Protein AF-A0A7V5VJT9-F1 (afdb_monomer)

Nearest PDB structures (foldseek):
  7vge-assembly2_D  TM=3.894E-01  e=5.510E+00  Homo sapiens
  5to1-assembly1_A  TM=4.866E-01  e=8.955E+00  Homo sapiens
  5tnz-assembly1_A  TM=4.837E-01  e=8.955E+00  Homo sapiens

pLDDT: mean 75.61, std 17.21, range [36.56, 96.5]

Mean predicted aligned error: 8.94 Å

Structure (mmCIF, N/CA/C/O backbone):
data_AF-A0A7V5VJT9-F1
#
_entry.id   AF-A0A7V5VJT9-F1
#
loop_
_atom_site.group_PDB
_atom_site.id
_atom_site.type_symbol
_atom_site.label_atom_id
_atom_site.label_alt_id
_atom_site.label_comp_id
_atom_site.label_asym_id
_atom_site.label_entity_id
_atom_site.label_seq_id
_atom_site.pdbx_PDB_ins_code
_atom_site.Cartn_x
_atom_site.Cartn_y
_atom_site.Cartn_z
_atom_site.occupancy
_atom_site.B_iso_or_equiv
_atom_site.auth_seq_id
_atom_site.auth_comp_id
_atom_site.auth_asym_id
_atom_site.auth_atom_id
_atom_site.pdbx_PDB_model_num
ATOM 1 N N . MET A 1 1 ? -11.060 -2.022 -7.714 1.00 86.06 1 MET A N 1
ATOM 2 C CA . MET A 1 1 ? -9.971 -2.719 -7.000 1.00 86.06 1 MET A CA 1
ATOM 3 C C . MET A 1 1 ? -9.782 -4.163 -7.460 1.00 86.06 1 MET A C 1
ATOM 5 O O . MET A 1 1 ? -8.681 -4.460 -7.890 1.00 86.06 1 MET A O 1
ATOM 9 N N . ARG A 1 2 ? -10.820 -5.014 -7.535 1.00 89.88 2 ARG A N 1
ATOM 10 C CA . ARG A 1 2 ? -10.682 -6.419 -7.994 1.00 89.88 2 ARG A CA 1
ATOM 11 C C . ARG A 1 2 ? -9.887 -6.611 -9.296 1.00 89.88 2 ARG A C 1
ATOM 13 O O . ARG A 1 2 ? -8.990 -7.435 -9.337 1.00 89.88 2 ARG A O 1
ATOM 20 N N . GLN A 1 3 ? -10.169 -5.824 -10.341 1.00 92.31 3 GLN A N 1
ATOM 21 C CA . GLN A 1 3 ? -9.436 -5.931 -11.614 1.00 92.31 3 GLN A CA 1
ATOM 22 C C . GLN A 1 3 ? -7.935 -5.629 -11.472 1.00 92.31 3 GLN A C 1
ATOM 24 O O . GLN A 1 3 ? -7.132 -6.216 -12.185 1.00 92.31 3 GLN A O 1
ATOM 29 N N . LEU A 1 4 ? -7.560 -4.737 -10.552 1.00 91.94 4 LEU A N 1
ATOM 30 C CA . LEU A 1 4 ? -6.159 -4.434 -10.265 1.00 91.94 4 LEU A CA 1
ATOM 31 C C . LEU A 1 4 ? -5.498 -5.577 -9.493 1.00 91.94 4 LEU A C 1
ATOM 33 O O . LEU A 1 4 ? -4.368 -5.919 -9.798 1.00 91.94 4 LEU A O 1
ATOM 37 N N . GLY A 1 5 ? -6.218 -6.200 -8.554 1.00 93.56 5 GLY A N 1
ATOM 38 C CA . GLY A 1 5 ? -5.758 -7.417 -7.879 1.00 93.56 5 GLY A CA 1
ATOM 39 C C . GLY A 1 5 ? -5.490 -8.551 -8.862 1.00 93.56 5 GLY A C 1
ATOM 40 O O . GLY A 1 5 ? -4.402 -9.107 -8.865 1.00 93.56 5 GLY A O 1
ATOM 41 N N . THR A 1 6 ? -6.429 -8.819 -9.774 1.00 95.12 6 THR A N 1
ATOM 42 C CA . THR A 1 6 ? -6.235 -9.809 -10.846 1.00 95.12 6 THR A CA 1
ATOM 43 C C . THR A 1 6 ? -5.052 -9.463 -11.753 1.00 95.12 6 THR A C 1
ATOM 45 O O . THR A 1 6 ? -4.282 -10.349 -12.107 1.00 95.12 6 THR A O 1
ATOM 48 N N . ALA A 1 7 ? -4.878 -8.188 -12.110 1.00 95.31 7 ALA A N 1
ATOM 49 C CA . ALA A 1 7 ? -3.745 -7.746 -12.920 1.00 95.31 7 ALA A CA 1
ATOM 50 C C . ALA A 1 7 ? -2.399 -7.916 -12.199 1.00 95.31 7 ALA A C 1
ATOM 52 O O . ALA A 1 7 ? -1.419 -8.274 -12.844 1.00 95.31 7 ALA A O 1
ATOM 53 N N . ILE A 1 8 ? -2.356 -7.709 -10.879 1.00 94.38 8 ILE A N 1
ATOM 54 C CA . ILE A 1 8 ? -1.176 -8.014 -10.062 1.00 94.38 8 ILE A CA 1
ATOM 55 C C . ILE A 1 8 ? -0.903 -9.514 -10.069 1.00 94.38 8 ILE A C 1
ATOM 57 O O . ILE A 1 8 ? 0.227 -9.891 -10.322 1.00 94.38 8 ILE A O 1
ATOM 61 N N . SER A 1 9 ? -1.910 -10.370 -9.873 1.00 94.19 9 SER A N 1
ATOM 62 C CA . SER A 1 9 ? -1.706 -11.824 -9.932 1.00 94.19 9 SER A CA 1
ATOM 63 C C . SER A 1 9 ? -1.171 -12.280 -11.294 1.00 94.19 9 SER A C 1
ATOM 65 O O . SER A 1 9 ? -0.293 -13.131 -11.351 1.00 94.19 9 SER A O 1
ATOM 67 N N . MET A 1 10 ? -1.663 -11.696 -12.392 1.00 95.62 10 MET A N 1
ATOM 68 C CA . MET A 1 10 ? -1.146 -11.977 -13.735 1.00 95.62 10 MET A CA 1
ATOM 69 C C . MET A 1 10 ? 0.303 -11.510 -13.905 1.00 95.62 10 MET A C 1
ATOM 71 O O . MET A 1 10 ? 1.123 -12.290 -14.369 1.00 95.62 10 MET A O 1
ATOM 75 N N . TYR A 1 11 ? 0.627 -10.283 -13.477 1.00 95.25 11 TYR A N 1
ATOM 76 C CA . TYR A 1 11 ? 2.009 -9.796 -13.453 1.00 95.25 11 TYR A CA 1
ATOM 77 C C . TYR A 1 11 ? 2.903 -10.741 -12.645 1.00 95.25 11 TYR A C 1
ATOM 79 O O . TYR A 1 11 ? 3.928 -11.193 -13.124 1.00 95.25 11 TYR A O 1
ATOM 87 N N . THR A 1 12 ? 2.496 -11.089 -11.429 1.00 93.31 12 THR A N 1
ATOM 88 C CA . THR A 1 12 ? 3.273 -11.945 -10.534 1.00 93.31 12 THR A CA 1
ATOM 89 C C . THR A 1 12 ? 3.550 -13.314 -11.158 1.00 93.31 12 THR A C 1
ATOM 91 O O . THR A 1 12 ? 4.663 -13.809 -11.036 1.00 93.31 12 THR A O 1
ATOM 94 N N . ASN A 1 13 ? 2.597 -13.891 -11.893 1.00 93.56 13 ASN A N 1
ATOM 95 C CA . ASN A 1 13 ? 2.815 -15.149 -12.612 1.00 93.56 13 ASN A CA 1
ATOM 96 C C . ASN A 1 13 ? 3.817 -15.025 -13.775 1.00 93.56 13 ASN A C 1
ATOM 98 O O . ASN A 1 13 ? 4.556 -15.970 -14.030 1.00 93.56 13 ASN A O 1
ATOM 102 N N . ASP A 1 14 ? 3.850 -13.885 -14.470 1.00 95.88 14 ASP A N 1
ATOM 103 C CA . ASP A 1 14 ? 4.770 -13.644 -15.593 1.00 95.88 14 ASP A CA 1
ATOM 104 C C . ASP A 1 14 ? 6.196 -13.275 -15.133 1.00 95.88 14 ASP A C 1
ATOM 106 O O . ASP A 1 14 ? 7.139 -13.369 -15.917 1.00 95.88 14 ASP A O 1
ATOM 110 N N . TYR A 1 15 ? 6.357 -12.844 -13.878 1.00 91.88 15 TYR A N 1
ATOM 111 C CA . TYR A 1 15 ? 7.603 -12.312 -13.315 1.00 91.88 15 TYR A CA 1
ATOM 112 C C . TYR A 1 15 ? 8.123 -13.156 -12.138 1.00 91.88 15 TYR A C 1
ATOM 114 O O . TYR A 1 15 ? 8.495 -12.610 -11.100 1.00 91.88 15 TYR A O 1
ATOM 122 N N . ASP A 1 16 ? 8.142 -14.486 -12.290 1.00 90.81 16 ASP A N 1
ATOM 123 C CA . ASP A 1 16 ? 8.718 -15.441 -11.322 1.00 90.81 16 ASP A CA 1
ATOM 124 C C . ASP A 1 16 ? 8.216 -15.246 -9.879 1.00 90.81 16 ASP A C 1
ATOM 126 O O . ASP A 1 16 ? 8.971 -15.274 -8.908 1.00 90.81 16 ASP A O 1
ATOM 130 N N . GLU A 1 17 ? 6.913 -15.011 -9.738 1.00 91.50 17 GLU A N 1
ATOM 131 C CA . GLU A 1 17 ? 6.228 -14.751 -8.472 1.00 91.50 17 GLU A CA 1
ATOM 132 C C . GLU A 1 17 ? 6.613 -13.448 -7.762 1.00 91.50 17 GLU A C 1
ATOM 134 O O . GLU A 1 17 ? 6.183 -13.222 -6.627 1.00 91.50 17 GLU A O 1
ATOM 139 N N . TYR A 1 18 ? 7.353 -12.543 -8.398 1.00 89.25 18 TYR A N 1
ATOM 140 C CA . TYR A 1 18 ? 7.656 -11.244 -7.811 1.00 89.25 18 TYR A CA 1
ATOM 141 C C . TYR A 1 18 ? 6.513 -10.243 -7.992 1.00 89.25 18 TYR A C 1
ATOM 143 O O . TYR A 1 18 ? 5.843 -10.164 -9.024 1.00 89.25 18 TYR A O 1
ATOM 151 N N . PHE A 1 19 ? 6.269 -9.444 -6.956 1.00 90.94 19 PHE A N 1
ATOM 152 C CA . PHE A 1 19 ? 5.331 -8.328 -7.036 1.00 90.94 19 PHE A CA 1
ATOM 153 C C . PHE A 1 19 ? 5.951 -7.129 -7.776 1.00 90.94 19 PHE A C 1
ATOM 155 O O . PHE A 1 19 ? 7.174 -6.970 -7.764 1.00 90.94 19 PHE A O 1
ATOM 162 N N . PRO A 1 20 ? 5.128 -6.262 -8.401 1.00 88.88 20 PRO A N 1
ATOM 163 C CA . PRO A 1 20 ? 5.617 -5.061 -9.072 1.00 88.88 20 PRO A CA 1
ATOM 164 C C . PRO A 1 20 ? 6.407 -4.151 -8.130 1.00 88.88 20 PRO A C 1
ATOM 166 O O . PRO A 1 20 ? 6.021 -3.950 -6.978 1.00 88.88 20 PRO A O 1
ATOM 169 N N . GLU A 1 21 ? 7.456 -3.509 -8.642 1.00 82.50 21 GLU A N 1
ATOM 170 C CA . GLU A 1 21 ? 8.140 -2.462 -7.886 1.00 82.50 21 GLU A CA 1
ATOM 171 C C . GLU A 1 21 ? 7.269 -1.219 -7.770 1.00 82.50 21 GLU A C 1
ATOM 173 O O . GLU A 1 21 ? 6.555 -0.866 -8.709 1.00 82.50 21 GLU A O 1
ATOM 178 N N . LEU A 1 22 ? 7.409 -0.468 -6.674 1.00 80.75 22 LEU A N 1
ATOM 179 C CA . LEU A 1 22 ? 6.715 0.813 -6.562 1.00 80.75 22 LEU A CA 1
ATOM 180 C C . LEU A 1 22 ? 7.085 1.745 -7.708 1.00 80.75 22 LEU A C 1
ATOM 182 O O . LEU A 1 22 ? 6.184 2.287 -8.341 1.00 80.75 22 LEU A O 1
ATOM 186 N N . ALA A 1 23 ? 8.384 1.905 -7.946 1.00 79.31 23 ALA A N 1
ATOM 187 C CA . ALA A 1 23 ? 8.934 2.582 -9.104 1.00 79.31 23 ALA A CA 1
ATOM 188 C C . ALA A 1 23 ? 9.821 1.598 -9.860 1.00 79.31 23 ALA A C 1
ATOM 190 O O . ALA A 1 23 ? 10.694 0.975 -9.259 1.00 79.31 23 ALA A O 1
ATOM 191 N N . SER A 1 24 ? 9.580 1.470 -11.160 1.00 79.69 24 SER A N 1
ATOM 192 C CA . SER A 1 24 ? 10.279 0.522 -12.022 1.00 79.69 24 SER A CA 1
ATOM 193 C C . SER A 1 24 ? 11.778 0.822 -12.059 1.00 79.69 24 SER A C 1
ATOM 195 O O . SER A 1 24 ? 12.183 1.961 -12.252 1.00 79.69 24 SER A O 1
ATOM 197 N N . GLY A 1 25 ? 12.615 -0.198 -11.917 1.00 78.62 25 GLY A N 1
ATOM 198 C CA . GLY A 1 25 ? 14.063 -0.061 -11.797 1.00 78.62 25 GLY A CA 1
ATOM 199 C C . GLY A 1 25 ? 14.528 0.557 -10.474 1.00 78.62 25 GLY A C 1
ATOM 200 O O . GLY A 1 25 ? 15.690 0.954 -10.384 1.00 78.62 25 GLY A O 1
ATOM 201 N N . GLY A 1 26 ? 13.660 0.678 -9.464 1.00 77.06 26 GLY A N 1
ATOM 202 C CA . GLY A 1 26 ? 13.972 1.343 -8.197 1.00 77.06 26 GLY A CA 1
ATOM 203 C C . GLY A 1 26 ? 15.083 0.655 -7.422 1.00 77.06 26 GLY A C 1
ATOM 204 O O . GLY A 1 26 ? 15.998 1.330 -6.953 1.00 77.06 26 GLY A O 1
ATOM 205 N N . CYS A 1 27 ? 15.077 -0.680 -7.374 1.00 76.81 27 CYS A N 1
ATOM 206 C CA . CYS A 1 27 ? 16.149 -1.401 -6.699 1.00 76.81 27 CYS A CA 1
ATOM 207 C C . CYS A 1 27 ? 17.540 -1.139 -7.312 1.00 76.81 27 CYS A C 1
ATOM 209 O O . CYS A 1 27 ? 18.546 -1.133 -6.608 1.00 76.81 27 CYS A O 1
ATOM 211 N N . TRP A 1 28 ? 17.572 -0.877 -8.618 1.00 76.94 28 TRP A N 1
ATOM 212 C CA . TRP A 1 28 ? 18.771 -0.748 -9.445 1.00 76.94 28 TRP A CA 1
ATOM 213 C C . TRP A 1 28 ? 19.263 0.692 -9.618 1.00 76.94 28 TRP A C 1
ATOM 215 O O . TRP A 1 28 ? 20.117 0.945 -10.469 1.00 76.94 28 TRP A O 1
ATOM 225 N N . GLY A 1 29 ? 18.662 1.654 -8.915 1.00 74.38 29 GLY A N 1
ATOM 226 C CA . GLY A 1 29 ? 18.959 3.073 -9.117 1.00 74.38 29 GLY A CA 1
ATOM 227 C C . GLY A 1 29 ? 18.481 3.639 -10.446 1.00 74.38 29 GLY A C 1
ATOM 228 O O . GLY A 1 29 ? 18.928 4.693 -10.892 1.00 74.38 29 GLY A O 1
ATOM 229 N N . ARG A 1 30 ? 17.554 2.942 -11.108 1.00 76.69 30 ARG A N 1
ATOM 230 C CA . ARG A 1 30 ? 17.024 3.302 -12.427 1.00 76.69 30 ARG A CA 1
ATOM 231 C C . ARG A 1 30 ? 15.602 3.851 -12.375 1.00 76.69 30 ARG A C 1
ATOM 233 O O . ARG A 1 30 ? 15.061 4.155 -13.432 1.00 76.69 30 ARG A O 1
ATOM 240 N N . ALA A 1 31 ? 15.023 4.054 -11.188 1.00 75.00 31 ALA A N 1
ATOM 241 C CA . ALA A 1 31 ? 13.687 4.647 -11.036 1.00 75.00 31 ALA A CA 1
ATOM 242 C C . ALA A 1 31 ? 13.535 5.989 -11.764 1.00 75.00 31 ALA A C 1
ATOM 244 O O . ALA A 1 31 ? 12.530 6.207 -12.436 1.00 75.00 31 ALA A O 1
ATOM 245 N N . ALA A 1 32 ? 14.544 6.864 -11.683 1.00 70.88 32 ALA A N 1
ATOM 246 C CA . ALA A 1 32 ? 14.526 8.150 -12.383 1.00 70.88 32 ALA A CA 1
ATOM 247 C C . ALA A 1 32 ? 14.560 7.982 -13.913 1.00 70.88 32 ALA A C 1
ATOM 249 O O . ALA A 1 32 ? 13.886 8.712 -14.631 1.00 70.88 32 ALA A O 1
ATOM 250 N N . ILE A 1 33 ? 15.302 6.985 -14.410 1.00 71.50 33 ILE A N 1
ATOM 251 C CA . ILE A 1 33 ? 15.413 6.684 -15.845 1.00 71.50 33 ILE A CA 1
ATOM 252 C C . ILE A 1 33 ? 14.103 6.090 -16.368 1.00 71.50 33 ILE A C 1
ATOM 254 O O . ILE A 1 33 ? 13.607 6.492 -17.415 1.00 71.50 33 ILE A O 1
ATOM 258 N N . ALA A 1 34 ? 13.538 5.125 -15.642 1.00 72.94 34 ALA A N 1
ATOM 259 C CA . ALA A 1 34 ? 12.301 4.461 -16.029 1.00 72.94 34 ALA A CA 1
ATOM 260 C C . ALA A 1 34 ? 11.071 5.366 -15.871 1.00 72.94 34 ALA A C 1
ATOM 262 O O . ALA A 1 34 ? 10.040 5.085 -16.486 1.00 72.94 34 ALA A O 1
ATOM 263 N N . ASN A 1 35 ? 11.168 6.387 -15.008 1.00 71.81 35 ASN A N 1
ATOM 264 C CA . ASN A 1 35 ? 10.140 7.366 -14.662 1.00 71.81 35 ASN A CA 1
ATOM 265 C C . ASN A 1 35 ? 8.719 6.779 -14.610 1.00 71.81 35 ASN A C 1
ATOM 267 O O . ASN A 1 35 ? 7.773 7.303 -15.200 1.00 71.81 35 ASN A O 1
ATOM 271 N N . SER A 1 36 ? 8.564 5.631 -13.953 1.00 75.12 36 SER A N 1
ATOM 272 C CA . SER A 1 36 ? 7.301 4.904 -13.964 1.00 75.12 36 SER A CA 1
ATOM 273 C C . SER A 1 36 ? 7.056 4.127 -12.690 1.00 75.12 36 SER A C 1
ATOM 275 O O . SER A 1 36 ? 7.981 3.693 -12.009 1.00 75.12 36 SER A O 1
ATOM 277 N N . LEU A 1 37 ? 5.774 3.962 -12.378 1.00 79.88 37 LEU A N 1
ATOM 278 C CA . LEU A 1 37 ? 5.298 3.318 -11.160 1.00 79.88 37 LEU A CA 1
ATOM 279 C C . LEU A 1 37 ? 4.746 1.912 -11.426 1.00 79.88 37 LEU A C 1
ATOM 281 O O . LEU A 1 37 ? 4.527 1.520 -12.575 1.00 79.88 37 LEU A O 1
ATOM 285 N N . TRP A 1 38 ? 4.444 1.179 -10.352 1.00 83.75 38 TRP A N 1
ATOM 286 C CA . TRP A 1 38 ? 3.799 -0.146 -10.362 1.00 83.75 38 TRP A CA 1
ATOM 287 C C . TRP A 1 38 ? 2.583 -0.245 -11.292 1.00 83.75 38 TRP A C 1
ATOM 289 O O . TRP A 1 38 ? 2.323 -1.280 -11.901 1.00 83.75 38 TRP A O 1
ATOM 299 N N . THR A 1 39 ? 1.838 0.847 -11.449 1.00 82.00 39 THR A N 1
ATOM 300 C CA . THR A 1 39 ? 0.619 0.892 -12.262 1.00 82.00 39 THR A CA 1
ATOM 301 C C . THR A 1 39 ? 0.916 0.647 -13.742 1.00 82.00 39 THR A C 1
ATOM 303 O O . THR A 1 39 ? 0.098 0.018 -14.415 1.00 82.00 39 THR A O 1
ATOM 306 N N . ARG A 1 40 ? 2.085 1.107 -14.228 1.00 81.94 40 ARG A N 1
ATOM 307 C CA . ARG A 1 40 ? 2.576 0.910 -15.598 1.00 81.94 40 ARG A CA 1
ATOM 308 C C . ARG A 1 40 ? 2.987 -0.540 -15.810 1.00 81.94 40 ARG A C 1
ATOM 310 O O . ARG A 1 40 ? 2.651 -1.103 -16.844 1.00 81.94 40 ARG A O 1
ATOM 317 N N . GLN A 1 41 ? 3.653 -1.137 -14.822 1.00 87.19 41 GLN A N 1
ATOM 318 C CA . GLN A 1 41 ? 4.071 -2.542 -14.854 1.00 87.19 41 GLN A CA 1
ATOM 319 C C . GLN A 1 41 ? 2.865 -3.476 -15.013 1.00 87.19 41 GLN A C 1
ATOM 321 O O . GLN A 1 41 ? 2.891 -4.383 -15.836 1.00 87.19 41 GLN A O 1
ATOM 326 N N . ILE A 1 42 ? 1.758 -3.193 -14.317 1.00 90.62 42 ILE A N 1
ATOM 327 C CA . ILE A 1 42 ? 0.534 -3.995 -14.453 1.00 90.62 42 ILE A CA 1
ATOM 328 C C . ILE A 1 42 ? -0.406 -3.523 -15.572 1.00 90.62 42 ILE A C 1
ATOM 330 O O . ILE A 1 42 ? -1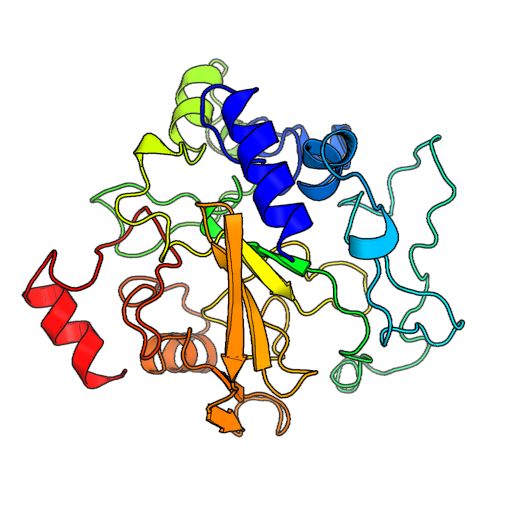.440 -4.147 -15.819 1.00 90.62 42 ILE A O 1
ATOM 334 N N . PHE A 1 43 ? -0.094 -2.401 -16.231 1.00 88.06 43 PHE A N 1
ATOM 335 C CA . PHE A 1 43 ? -0.985 -1.769 -17.201 1.00 88.06 43 PHE A CA 1
ATOM 336 C C . PHE A 1 43 ? -1.420 -2.727 -18.310 1.00 88.06 43 PHE A C 1
ATOM 338 O O . PHE A 1 43 ? -2.623 -2.757 -18.566 1.00 88.06 43 PHE A O 1
ATOM 345 N N . PRO A 1 44 ? -0.550 -3.547 -18.933 1.00 90.44 44 PRO A N 1
ATOM 346 C CA . PRO A 1 44 ? -0.960 -4.490 -19.979 1.00 90.44 44 PRO A CA 1
ATOM 347 C C . PRO A 1 44 ? -2.046 -5.481 -19.534 1.00 90.44 44 PRO A C 1
ATOM 349 O O . PRO A 1 44 ? -2.913 -5.837 -20.329 1.00 90.44 44 PRO A O 1
ATOM 352 N N . TYR A 1 45 ? -2.067 -5.850 -18.253 1.00 94.19 45 TYR A N 1
ATOM 353 C CA . TYR A 1 45 ? -2.982 -6.848 -17.691 1.00 94.19 45 TYR A CA 1
ATOM 354 C C . TYR A 1 45 ? -4.347 -6.276 -17.274 1.00 94.19 45 TYR A C 1
ATOM 356 O O . TYR A 1 45 ? -5.292 -7.015 -16.993 1.00 94.19 45 TYR A O 1
ATOM 364 N N . VAL A 1 46 ? -4.502 -4.948 -17.254 1.00 90.62 46 VAL A N 1
ATOM 365 C CA . VAL A 1 46 ? -5.762 -4.292 -16.876 1.00 90.62 46 VAL A CA 1
ATOM 366 C C . VAL A 1 46 ? -6.639 -4.049 -18.100 1.00 90.62 46 VAL A C 1
ATOM 368 O O . VAL A 1 46 ? -6.339 -3.195 -18.931 1.00 90.62 46 VAL A O 1
ATOM 371 N N . LYS A 1 47 ? -7.782 -4.734 -18.194 1.00 89.75 47 LYS A N 1
ATOM 372 C CA . LYS A 1 47 ? -8.711 -4.571 -19.327 1.00 89.75 47 LYS A CA 1
ATOM 373 C C . LYS A 1 47 ? -9.385 -3.193 -19.369 1.00 89.75 47 LYS A C 1
ATOM 375 O O . LYS A 1 47 ? -9.393 -2.549 -20.412 1.00 89.75 47 LYS A O 1
ATOM 380 N N . ASN A 1 48 ? -9.967 -2.735 -18.259 1.00 88.50 48 ASN A N 1
ATOM 381 C CA . ASN A 1 48 ? -10.666 -1.450 -18.211 1.00 88.50 48 ASN A CA 1
ATOM 382 C C . ASN A 1 48 ? -9.761 -0.383 -17.589 1.00 88.50 48 ASN A C 1
ATOM 384 O O . ASN A 1 48 ? -9.654 -0.301 -16.372 1.00 88.50 48 ASN A O 1
ATOM 388 N N . LYS A 1 49 ? -9.160 0.488 -18.405 1.00 82.06 49 LYS A N 1
ATOM 389 C CA . LYS A 1 49 ? -8.271 1.549 -17.897 1.00 82.06 49 LYS A CA 1
ATOM 390 C C . LYS A 1 49 ? -8.994 2.607 -17.054 1.00 82.06 49 LYS A C 1
ATOM 392 O O . LYS A 1 49 ? -8.350 3.335 -16.308 1.00 82.06 49 LYS A O 1
ATOM 397 N N . GLY A 1 50 ? -10.327 2.655 -17.095 1.00 78.81 50 GLY A N 1
ATOM 398 C CA . GLY A 1 50 ? -11.117 3.512 -16.214 1.00 78.81 50 GLY A CA 1
ATOM 399 C C . GLY A 1 50 ? -10.918 3.211 -14.724 1.00 78.81 50 GLY A C 1
ATOM 400 O O . GLY A 1 50 ? -11.179 4.081 -13.905 1.00 78.81 50 GLY A O 1
ATOM 401 N N . VAL A 1 51 ? -10.408 2.028 -14.350 1.00 82.44 51 VAL A N 1
ATOM 402 C CA . VAL A 1 51 ? -10.131 1.685 -12.939 1.00 82.44 51 VAL A CA 1
ATOM 403 C C . VAL A 1 51 ? -8.960 2.460 -12.328 1.00 82.44 51 VAL A C 1
ATOM 405 O O . VAL A 1 51 ? -8.852 2.508 -11.106 1.00 82.44 51 VAL A O 1
ATOM 408 N N . TYR A 1 52 ? -8.098 3.058 -13.157 1.00 77.75 52 TYR A N 1
ATOM 409 C CA . TYR A 1 52 ? -7.046 3.982 -12.717 1.00 77.75 52 TYR A CA 1
ATOM 410 C C . TYR A 1 52 ? -7.596 5.377 -12.407 1.00 77.75 52 TYR A C 1
ATOM 412 O O . TYR A 1 52 ? -6.871 6.222 -11.885 1.00 77.75 52 TYR A O 1
ATOM 420 N N . LEU A 1 53 ? -8.859 5.628 -12.758 1.00 74.56 53 LEU A N 1
ATOM 421 C CA . LEU A 1 53 ? -9.545 6.878 -12.506 1.00 74.56 53 LEU A CA 1
ATOM 422 C C . LEU A 1 53 ? -10.500 6.707 -11.345 1.00 74.56 53 LEU A C 1
ATOM 424 O O . LEU A 1 53 ? -11.189 5.700 -11.177 1.00 74.56 53 LEU A O 1
ATOM 428 N N . CYS A 1 54 ? -10.574 7.766 -10.568 1.00 75.00 54 CYS A N 1
ATOM 429 C CA . CYS A 1 54 ? -11.414 7.818 -9.410 1.00 75.00 54 CYS A CA 1
ATOM 430 C C . CYS A 1 54 ? -12.689 8.617 -9.756 1.00 75.00 54 CYS A C 1
ATOM 432 O O . CYS A 1 54 ? -12.608 9.830 -9.942 1.00 75.00 54 CYS A O 1
ATOM 434 N N . PRO A 1 55 ? -13.886 7.996 -9.864 1.00 73.31 55 PRO A N 1
ATOM 435 C CA . PRO A 1 55 ? -15.048 8.653 -10.479 1.00 73.31 55 PRO A CA 1
ATOM 436 C C . PRO A 1 55 ? -15.544 9.899 -9.748 1.00 73.31 55 PRO A C 1
ATOM 438 O O . PRO A 1 55 ? -16.077 10.800 -10.388 1.00 73.31 55 PRO A O 1
ATOM 441 N N . SER A 1 56 ? -15.350 9.964 -8.427 1.00 72.88 56 SER A N 1
ATOM 442 C CA . SER A 1 56 ? -15.730 11.123 -7.609 1.00 72.88 56 SER A CA 1
ATOM 443 C C . SER A 1 56 ? -14.560 12.078 -7.322 1.00 72.88 56 SER A C 1
ATOM 445 O O . SER A 1 56 ? -14.716 13.002 -6.527 1.00 72.88 56 SER A O 1
ATOM 447 N N . ALA A 1 57 ? -13.386 11.816 -7.897 1.00 67.69 57 ALA A N 1
ATOM 448 C CA . ALA A 1 57 ? -12.227 12.688 -7.811 1.00 67.69 57 ALA A CA 1
ATOM 449 C C . ALA A 1 57 ? -12.255 13.679 -8.969 1.00 67.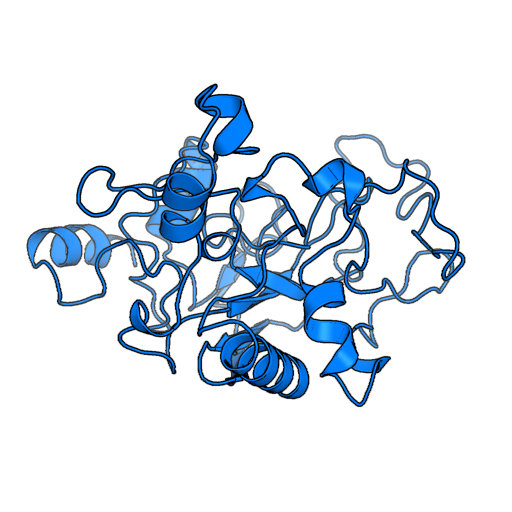69 57 ALA A C 1
ATOM 451 O O . ALA A 1 57 ? -12.354 13.264 -10.128 1.00 67.69 57 ALA A O 1
ATOM 452 N N . ARG A 1 58 ? -12.160 14.972 -8.672 1.00 64.69 58 ARG A N 1
ATOM 453 C CA . ARG A 1 58 ? -12.000 16.022 -9.678 1.00 64.69 58 ARG A CA 1
ATOM 454 C C . ARG A 1 58 ? -10.983 17.038 -9.179 1.00 64.69 58 ARG A C 1
ATOM 456 O O . ARG A 1 58 ? -11.028 17.413 -8.012 1.00 64.69 58 ARG A O 1
ATOM 463 N N . THR A 1 59 ? -10.060 17.441 -10.043 1.00 59.00 59 THR A N 1
ATOM 464 C CA . THR A 1 59 ? -9.148 18.563 -9.795 1.00 59.00 59 THR A CA 1
ATOM 465 C C . THR A 1 59 ? -9.949 19.862 -9.853 1.00 59.00 59 THR A C 1
ATOM 467 O O . THR A 1 59 ? -11.064 19.861 -10.389 1.00 59.00 59 THR A O 1
ATOM 470 N N . PRO A 1 60 ? -9.421 20.990 -9.346 1.00 53.03 60 PRO A N 1
ATOM 471 C CA . PRO A 1 60 ? -10.058 22.292 -9.555 1.00 53.03 60 PRO A CA 1
ATOM 472 C C . PRO A 1 60 ? -10.321 22.612 -11.035 1.00 53.03 60 PRO A C 1
ATOM 474 O O . PRO A 1 60 ? -11.250 23.345 -11.353 1.00 53.03 60 PRO A O 1
ATOM 477 N N . GLN A 1 61 ? -9.530 22.029 -11.938 1.00 55.84 61 GLN A N 1
ATOM 478 C CA . GLN A 1 61 ? -9.647 22.145 -13.390 1.00 55.84 61 GLN A CA 1
ATOM 479 C C . GLN A 1 61 ? -10.669 21.163 -14.001 1.00 55.84 61 GLN A C 1
ATOM 481 O O . GLN A 1 61 ? -10.871 21.156 -15.211 1.00 55.84 61 GLN A O 1
ATOM 486 N N . GLY A 1 62 ? -11.341 20.342 -13.186 1.00 58.00 62 GLY A N 1
ATOM 487 C CA . GLY A 1 62 ? -12.375 19.399 -13.625 1.00 58.00 62 GLY A CA 1
ATOM 488 C C . GLY A 1 62 ? -11.848 18.052 -14.128 1.00 58.00 62 GLY A C 1
ATOM 489 O O . GLY A 1 62 ? -12.621 17.241 -14.641 1.00 58.00 62 GLY A O 1
ATOM 490 N N . GLU A 1 63 ? -10.560 17.768 -13.956 1.00 57.22 63 GLU A N 1
ATOM 491 C CA . GLU A 1 63 ? -9.914 16.557 -14.466 1.00 57.22 63 GLU A CA 1
ATOM 492 C C . GLU A 1 63 ? -9.931 15.446 -13.414 1.00 57.22 63 GLU A C 1
ATOM 494 O O . GLU A 1 63 ? -9.895 15.696 -12.211 1.00 57.22 63 GLU A O 1
ATOM 499 N N . SER A 1 64 ? -10.000 14.186 -13.845 1.00 58.72 64 SER A N 1
ATOM 500 C CA . SER A 1 64 ? -9.851 13.061 -12.916 1.00 58.72 64 SER A CA 1
ATOM 501 C C . SER A 1 64 ? -8.363 12.752 -12.746 1.00 58.72 64 SER A C 1
ATOM 503 O O . SER A 1 64 ? -7.709 12.470 -13.753 1.00 58.72 64 SER A O 1
ATOM 505 N N . PRO A 1 65 ? -7.820 12.758 -11.517 1.00 56.34 65 PRO A N 1
ATOM 506 C CA . PRO A 1 65 ? -6.436 12.369 -11.292 1.00 56.34 65 PRO A CA 1
ATOM 507 C C . PRO A 1 65 ? -6.266 10.917 -11.723 1.00 56.34 65 PRO A C 1
ATOM 509 O O . PRO A 1 65 ? -7.108 10.056 -11.431 1.00 56.34 65 PRO A O 1
ATOM 512 N N . ARG A 1 66 ? -5.186 10.656 -12.454 1.00 59.38 66 ARG A N 1
ATOM 513 C CA . ARG A 1 66 ? -4.835 9.307 -12.879 1.00 59.38 66 ARG A CA 1
ATOM 514 C C . ARG A 1 66 ? -3.952 8.674 -11.823 1.00 59.38 66 ARG A C 1
ATOM 516 O O . ARG A 1 66 ? -3.012 9.294 -11.334 1.00 59.38 66 ARG A O 1
ATOM 523 N N . MET A 1 67 ? -4.244 7.425 -11.494 1.00 67.88 67 MET A N 1
ATOM 524 C CA . MET A 1 67 ? -3.339 6.617 -10.698 1.00 67.88 67 MET A CA 1
ATOM 525 C C . MET A 1 67 ? -1.983 6.511 -11.414 1.00 67.88 67 MET A C 1
ATOM 527 O O . MET A 1 67 ? -1.917 6.121 -12.579 1.00 67.88 67 MET A O 1
ATOM 531 N N . GLY A 1 68 ? -0.937 6.914 -10.689 1.00 59.50 68 GLY A N 1
ATOM 532 C CA . GLY A 1 68 ? 0.349 7.336 -11.230 1.00 59.50 68 GLY A CA 1
ATOM 533 C C . GLY A 1 68 ? 0.985 6.362 -12.182 1.00 59.50 68 GLY A C 1
ATOM 534 O O . GLY A 1 68 ? 1.430 5.304 -11.759 1.00 59.50 68 GLY A O 1
ATOM 535 N N . THR A 1 69 ? 1.089 6.761 -13.441 1.00 61.12 69 THR A N 1
ATOM 536 C CA . THR A 1 69 ? 1.932 6.123 -14.454 1.00 61.12 69 THR A CA 1
ATOM 537 C C . THR A 1 69 ? 3.379 6.610 -14.399 1.00 61.12 69 THR A C 1
ATOM 539 O O . THR A 1 69 ? 4.244 5.934 -14.955 1.00 61.12 69 THR A O 1
ATOM 542 N N . ARG A 1 70 ? 3.647 7.735 -13.717 1.00 61.66 70 ARG A N 1
ATOM 543 C CA . ARG A 1 70 ? 4.969 8.360 -13.565 1.00 61.66 70 ARG A CA 1
ATOM 544 C C . ARG A 1 70 ? 5.251 8.753 -12.122 1.00 61.66 70 ARG A C 1
ATOM 546 O O . ARG A 1 70 ? 4.327 8.991 -11.348 1.00 61.66 70 ARG A O 1
ATOM 553 N N . PHE A 1 71 ? 6.534 8.800 -11.781 1.00 54.91 71 PHE A N 1
ATOM 554 C CA . PHE A 1 71 ? 7.014 9.077 -10.428 1.00 54.91 71 PHE A CA 1
ATOM 555 C C . PHE A 1 71 ? 7.701 10.447 -10.303 1.00 54.91 71 PHE A C 1
ATOM 557 O O . PHE A 1 71 ? 7.645 11.048 -9.235 1.00 54.91 71 PHE A O 1
ATOM 564 N N . ASP A 1 72 ? 8.278 10.961 -11.397 1.00 53.44 72 ASP A N 1
ATOM 565 C CA . ASP A 1 72 ? 8.889 12.287 -11.509 1.00 53.44 72 ASP A CA 1
ATOM 566 C C . ASP A 1 72 ? 8.263 13.066 -12.680 1.00 53.44 72 ASP A C 1
ATOM 568 O O . ASP A 1 72 ? 8.500 12.795 -13.861 1.00 53.44 72 ASP A O 1
ATOM 572 N N . ALA A 1 73 ? 7.445 14.063 -12.344 1.00 48.78 73 ALA A N 1
ATOM 573 C CA . ALA A 1 73 ? 6.754 14.904 -13.318 1.00 48.78 73 ALA A CA 1
ATOM 574 C C . ALA A 1 73 ? 7.675 15.859 -14.099 1.00 48.78 73 ALA A C 1
ATOM 576 O O . ALA A 1 73 ? 7.222 16.492 -15.057 1.00 48.78 73 ALA A O 1
ATOM 577 N N . SER A 1 74 ? 8.931 16.023 -13.675 1.00 46.22 74 SER A N 1
ATOM 578 C CA . SER A 1 74 ? 9.888 16.929 -14.315 1.00 46.22 74 SER A CA 1
ATOM 579 C C . SER A 1 74 ? 10.621 16.294 -15.503 1.00 46.22 74 SER A C 1
ATOM 581 O O . SER A 1 74 ? 11.152 17.019 -16.346 1.00 46.22 74 SER A O 1
ATOM 583 N N . ALA A 1 75 ? 10.593 14.963 -15.625 1.00 48.22 75 ALA A N 1
ATOM 584 C CA . ALA A 1 75 ? 11.194 14.240 -16.740 1.00 48.22 75 ALA A CA 1
ATOM 585 C C . ALA A 1 75 ? 10.200 14.094 -17.925 1.00 48.22 75 ALA A C 1
ATOM 587 O O . ALA A 1 75 ? 9.128 13.504 -17.759 1.00 48.22 75 ALA A O 1
ATOM 588 N N . PRO A 1 76 ? 10.519 14.616 -19.130 1.00 45.25 76 PRO A N 1
ATOM 589 C CA . PRO A 1 76 ? 9.635 14.552 -20.298 1.00 45.25 76 PRO A CA 1
ATOM 590 C C . PRO A 1 76 ? 9.550 13.135 -20.891 1.00 45.25 76 PRO A C 1
ATOM 592 O O . PRO A 1 76 ? 10.557 12.436 -20.967 1.00 45.25 76 PRO A O 1
ATOM 595 N N . VAL A 1 77 ? 8.363 12.718 -21.358 1.00 43.22 77 VAL A N 1
ATOM 596 C CA . VAL A 1 77 ? 8.157 11.407 -22.014 1.00 43.22 77 VAL A CA 1
ATOM 597 C C . VAL A 1 77 ? 7.073 11.468 -23.111 1.00 43.22 77 VAL A C 1
ATOM 599 O O . VAL A 1 77 ? 6.094 12.198 -22.920 1.00 43.22 77 VAL A O 1
ATOM 602 N N . PRO A 1 78 ? 7.211 10.727 -24.237 1.00 38.75 78 PRO A N 1
ATOM 603 C CA . PRO A 1 78 ? 6.388 10.909 -25.444 1.00 38.75 78 PRO A CA 1
ATOM 604 C C . PRO A 1 78 ? 4.968 10.314 -25.416 1.00 38.75 78 PRO A C 1
ATOM 606 O O . PRO A 1 78 ? 4.110 10.806 -26.142 1.00 38.75 78 PRO A O 1
ATOM 609 N N . GLU A 1 79 ? 4.694 9.259 -24.636 1.00 40.03 79 GLU A N 1
ATOM 610 C CA . GLU A 1 79 ? 3.520 8.385 -24.872 1.00 40.03 79 GLU A CA 1
ATOM 611 C C . GLU A 1 79 ? 2.175 8.818 -24.261 1.00 40.03 79 GLU A C 1
ATOM 613 O O . GLU A 1 79 ? 1.291 7.986 -24.117 1.00 40.03 79 GLU A O 1
ATOM 618 N N . ASP A 1 80 ? 2.005 10.081 -23.888 1.00 39.28 80 ASP A N 1
ATOM 619 C CA . ASP A 1 80 ? 0.713 10.761 -23.692 1.00 39.28 80 ASP A CA 1
ATOM 620 C C . ASP A 1 80 ? 1.019 12.077 -22.971 1.00 39.28 80 ASP A C 1
ATOM 622 O O . ASP A 1 80 ? 1.835 12.116 -22.038 1.00 39.28 80 ASP A O 1
ATOM 626 N N . GLN A 1 81 ? 0.367 13.169 -23.378 1.00 39.19 81 GLN A N 1
ATOM 627 C CA . GLN A 1 81 ? 0.396 14.400 -22.594 1.00 39.19 81 GLN A CA 1
ATOM 628 C C . GLN A 1 81 ? -0.292 14.120 -21.259 1.00 39.19 81 GLN A C 1
ATOM 630 O O . GLN A 1 81 ? -1.516 14.058 -21.149 1.00 39.19 81 GLN A O 1
ATOM 635 N N . GLU A 1 82 ? 0.528 13.904 -20.237 1.00 40.66 82 GLU A N 1
ATOM 636 C CA . GLU A 1 82 ? 0.077 13.851 -18.865 1.00 40.66 82 GLU A CA 1
ATOM 637 C C . GLU A 1 82 ? -0.693 15.125 -18.553 1.00 40.66 82 GLU A C 1
ATOM 639 O O . GLU A 1 82 ? -0.141 16.226 -18.517 1.00 40.66 82 GLU A O 1
ATOM 644 N N . VAL A 1 83 ? -1.959 14.947 -18.209 1.00 39.56 83 VAL A N 1
ATOM 645 C CA . VAL A 1 83 ? -2.593 15.830 -17.251 1.00 39.56 83 VAL A CA 1
ATOM 646 C C . VAL A 1 83 ? -2.045 15.431 -15.881 1.00 39.56 83 VAL A C 1
ATOM 648 O O . VAL A 1 83 ? -2.718 14.787 -15.078 1.00 39.56 83 VAL A O 1
ATOM 651 N N . ASN A 1 84 ? -0.772 15.738 -15.627 1.00 39.09 84 ASN A N 1
ATOM 652 C CA . ASN A 1 84 ? -0.389 16.014 -14.257 1.00 39.09 84 ASN A CA 1
ATOM 653 C C . ASN A 1 84 ? -1.132 17.308 -13.935 1.00 39.09 84 ASN A C 1
ATOM 655 O O . ASN A 1 84 ? -0.893 18.289 -14.649 1.00 39.09 84 ASN A O 1
ATOM 659 N N . PRO A 1 85 ? -2.062 17.338 -12.970 1.00 41.84 85 PRO A N 1
ATOM 660 C CA . PRO A 1 85 ? -2.695 18.586 -12.599 1.00 41.84 85 PRO A CA 1
ATOM 661 C C . PRO A 1 85 ? -1.626 19.523 -12.035 1.00 41.84 85 PRO A C 1
ATOM 663 O O . PRO A 1 85 ? -1.364 19.569 -10.834 1.00 41.84 85 PRO A O 1
ATOM 666 N N . ARG A 1 86 ? -0.975 20.283 -12.921 1.00 39.16 86 ARG A N 1
ATOM 667 C CA . ARG A 1 86 ? -0.177 21.438 -12.543 1.00 39.16 86 ARG A CA 1
ATOM 668 C C . ARG A 1 86 ? -1.122 22.317 -11.747 1.00 39.16 86 ARG A C 1
ATOM 670 O O . ARG A 1 86 ? -2.133 22.777 -12.269 1.00 39.16 86 ARG A O 1
ATOM 677 N N . ASN A 1 87 ? -0.784 22.524 -10.482 1.00 44.38 87 ASN A N 1
ATOM 678 C CA . ASN A 1 87 ? -1.590 23.278 -9.536 1.00 44.38 87 ASN A CA 1
ATOM 679 C C . ASN A 1 87 ? -2.938 22.611 -9.229 1.00 44.38 87 ASN A C 1
ATOM 681 O O . ASN A 1 87 ? -4.005 23.166 -9.485 1.00 44.38 87 ASN A O 1
ATOM 685 N N . VAL A 1 88 ? -2.889 21.458 -8.563 1.00 48.50 88 VAL A N 1
ATOM 686 C CA . VAL A 1 88 ? -4.033 20.948 -7.790 1.00 48.50 88 VAL A CA 1
ATOM 687 C C . VAL A 1 88 ? -4.516 21.966 -6.741 1.00 48.50 88 VAL A C 1
ATOM 689 O O . VAL A 1 88 ? -5.678 21.925 -6.346 1.00 48.50 88 VAL A O 1
ATOM 692 N N . CYS A 1 89 ? -3.657 22.890 -6.290 1.00 47.03 89 CYS A N 1
ATOM 693 C CA . CYS A 1 89 ? -3.990 23.942 -5.321 1.00 47.03 89 CYS A CA 1
ATOM 694 C C . CYS A 1 89 ? -3.193 25.242 -5.570 1.00 47.03 89 CYS A C 1
ATOM 696 O O . CYS A 1 89 ? -2.222 25.503 -4.858 1.00 47.03 89 CYS A O 1
ATOM 698 N N . PRO A 1 90 ? -3.549 26.082 -6.557 1.00 44.16 90 PRO A N 1
ATOM 699 C CA . PRO A 1 90 ? -2.896 27.378 -6.711 1.00 44.16 90 PRO A CA 1
ATOM 700 C C . PRO A 1 90 ? -3.301 28.323 -5.562 1.00 44.16 90 PRO A C 1
ATOM 702 O O . PRO A 1 90 ? -4.488 28.537 -5.330 1.00 44.16 90 PRO A O 1
ATOM 705 N N . GLY A 1 91 ? -2.318 28.908 -4.862 1.00 46.75 91 GLY A N 1
ATOM 706 C CA . GLY A 1 91 ? -2.525 30.054 -3.958 1.00 46.75 91 GLY A CA 1
ATOM 707 C C . GLY A 1 91 ? -2.797 29.769 -2.471 1.00 46.75 91 GLY A C 1
ATOM 708 O O . GLY A 1 91 ? -3.158 30.703 -1.760 1.00 46.75 91 GLY A O 1
ATOM 709 N N . LEU A 1 92 ? -2.625 28.537 -1.972 1.00 48.41 92 LEU A N 1
ATOM 710 C CA . LEU A 1 92 ? -2.783 28.233 -0.537 1.00 48.41 92 LEU A CA 1
ATOM 711 C C . LEU A 1 92 ? -1.442 28.352 0.228 1.00 48.41 92 LEU A C 1
ATOM 713 O O . LEU A 1 92 ? -0.461 27.740 -0.205 1.00 48.41 92 LEU A O 1
ATOM 717 N N . PRO A 1 93 ? -1.369 29.080 1.365 1.00 44.78 93 PRO A N 1
ATOM 718 C CA . PRO A 1 93 ? -0.164 29.128 2.201 1.00 44.78 93 PRO A CA 1
ATOM 719 C C . PRO A 1 93 ? 0.155 27.753 2.818 1.00 44.78 93 PRO A C 1
ATOM 721 O O . PRO A 1 93 ? -0.746 26.944 3.026 1.00 44.78 93 PRO A O 1
ATOM 724 N N . ASP A 1 94 ? 1.430 27.462 3.111 1.00 48.03 94 ASP A N 1
ATOM 725 C CA . ASP A 1 94 ? 1.927 26.126 3.518 1.00 48.03 94 ASP A CA 1
ATOM 726 C C . ASP A 1 94 ? 1.183 25.519 4.717 1.00 48.03 94 ASP A C 1
ATOM 728 O O . ASP A 1 94 ? 0.916 24.320 4.761 1.00 48.03 94 ASP A O 1
ATOM 732 N N . ASN A 1 95 ? 0.756 26.368 5.650 1.00 43.91 95 ASN A N 1
ATOM 733 C CA . ASN A 1 95 ? -0.044 26.021 6.824 1.00 43.91 95 ASN A CA 1
ATOM 734 C C . ASN A 1 95 ? -1.564 25.939 6.558 1.00 43.91 95 ASN A C 1
ATOM 736 O O . ASN A 1 95 ? -2.337 25.814 7.504 1.00 43.91 95 ASN A O 1
ATOM 740 N N . GLN A 1 96 ? -1.993 26.034 5.301 1.00 41.72 96 GLN A N 1
ATOM 741 C CA . GLN A 1 96 ? -3.359 25.840 4.796 1.00 41.72 96 GLN A CA 1
ATOM 742 C C . GLN A 1 96 ? -3.399 24.876 3.598 1.00 41.72 96 GLN A C 1
ATOM 744 O O . GLN A 1 96 ? -4.478 24.488 3.150 1.00 41.72 96 GLN A O 1
ATOM 749 N N . ARG A 1 97 ? -2.238 24.369 3.153 1.00 47.84 97 ARG A N 1
ATOM 750 C CA . ARG A 1 97 ? -2.125 23.184 2.284 1.00 47.84 97 ARG A CA 1
ATOM 751 C C . ARG A 1 97 ? -2.638 21.899 2.956 1.00 47.84 97 ARG A C 1
ATOM 753 O O . ARG A 1 97 ? -2.670 20.852 2.328 1.00 47.84 97 ARG A O 1
ATOM 760 N N . TRP A 1 98 ? -3.120 21.963 4.199 1.00 38.94 98 TRP A N 1
ATOM 761 C CA . TRP A 1 98 ? -3.932 20.914 4.838 1.00 38.94 98 TRP A CA 1
ATOM 762 C C . TRP A 1 98 ? -5.309 20.727 4.175 1.00 38.94 98 TRP A C 1
ATOM 764 O O . TRP A 1 98 ? -5.987 19.730 4.432 1.00 38.94 98 TRP A O 1
ATOM 774 N N . HIS A 1 99 ? -5.709 21.680 3.324 1.00 36.56 99 HIS A N 1
ATOM 775 C CA . HIS A 1 99 ? -6.948 21.695 2.545 1.00 36.56 99 HIS A CA 1
ATOM 776 C C . HIS A 1 99 ? -6.728 21.358 1.069 1.00 36.56 99 HIS A C 1
ATOM 778 O O . HIS A 1 99 ? -7.399 21.900 0.193 1.00 36.56 99 HIS A O 1
ATOM 784 N N . ILE A 1 100 ? -5.815 20.437 0.772 1.00 37.69 100 ILE A N 1
ATOM 785 C CA . ILE A 1 100 ? -5.879 19.745 -0.516 1.00 37.69 100 ILE A CA 1
ATOM 786 C C . ILE A 1 100 ? -7.226 19.055 -0.577 1.00 37.69 100 ILE A C 1
ATOM 788 O O . ILE A 1 100 ? -7.682 18.458 0.408 1.00 37.69 100 ILE A O 1
ATOM 792 N N . ASP A 1 101 ? -7.846 19.089 -1.745 1.00 42.94 101 ASP A N 1
ATOM 793 C CA . ASP A 1 101 ? -8.937 18.192 -2.008 1.00 42.94 101 ASP A CA 1
ATOM 794 C C . ASP A 1 101 ? -8.435 16.737 -1.932 1.00 42.94 101 ASP A C 1
ATOM 796 O O . ASP A 1 101 ? -7.966 16.154 -2.910 1.00 42.94 101 ASP A O 1
ATOM 800 N N . ARG A 1 102 ? -8.559 16.127 -0.744 1.00 43.38 102 ARG A N 1
ATOM 801 C CA . ARG A 1 102 ? -8.334 14.694 -0.483 1.00 43.38 102 ARG A CA 1
ATOM 802 C C . ARG A 1 102 ? -9.148 13.799 -1.432 1.00 43.38 102 ARG A C 1
ATOM 804 O O . ARG A 1 102 ? -8.964 12.584 -1.433 1.00 43.38 102 ARG A O 1
ATOM 811 N N . ARG A 1 103 ? -10.055 14.373 -2.240 1.00 40.06 103 ARG A N 1
ATOM 812 C CA . ARG A 1 103 ? -10.765 13.709 -3.333 1.00 40.06 103 ARG A CA 1
ATOM 813 C C . ARG A 1 103 ? -9.847 13.308 -4.483 1.00 40.06 103 ARG A C 1
ATOM 815 O O . ARG A 1 103 ? -10.300 12.471 -5.246 1.00 40.06 103 ARG A O 1
ATOM 822 N N . LEU A 1 104 ? -8.590 13.754 -4.602 1.00 50.75 104 LEU A N 1
ATOM 823 C CA . LEU A 1 104 ? -7.729 13.383 -5.742 1.00 50.75 104 LEU A CA 1
ATOM 824 C C . LEU A 1 104 ? -7.071 11.993 -5.692 1.00 50.75 104 LEU A C 1
ATOM 826 O O . LEU A 1 104 ? -5.988 11.775 -6.223 1.00 50.75 104 LEU A O 1
ATOM 830 N N . GLN A 1 105 ? -7.751 11.047 -5.058 1.00 59.12 105 GLN A N 1
ATOM 831 C CA . GLN A 1 105 ? -7.208 9.760 -4.650 1.00 59.12 105 GLN A CA 1
ATOM 832 C C . GLN A 1 105 ? -6.523 8.958 -5.762 1.00 59.12 105 GLN A C 1
ATOM 834 O O . GLN A 1 105 ? -7.219 8.429 -6.638 1.00 59.12 105 GLN A O 1
ATOM 839 N N . PRO A 1 106 ? -5.206 8.730 -5.648 1.00 68.44 106 PRO A N 1
ATOM 840 C CA . PRO A 1 106 ? -4.603 7.544 -6.221 1.00 68.44 106 PRO A CA 1
ATOM 841 C C . PRO A 1 106 ? -4.967 6.323 -5.363 1.00 68.44 106 PRO A C 1
ATOM 843 O O . PRO A 1 106 ? -5.221 6.424 -4.158 1.00 68.44 106 PRO A O 1
ATOM 846 N N . LEU A 1 107 ? -4.977 5.147 -5.981 1.00 80.69 107 LEU A N 1
ATOM 847 C CA . LEU A 1 107 ? -4.745 3.925 -5.221 1.00 80.69 107 LEU A CA 1
ATOM 848 C C . LEU A 1 107 ? -3.235 3.828 -5.050 1.00 80.69 107 LEU A C 1
ATOM 850 O O . LEU A 1 107 ? -2.485 4.083 -5.995 1.00 80.69 107 LEU A O 1
ATOM 854 N N . GLY A 1 108 ? -2.799 3.491 -3.849 1.00 82.62 108 GLY A N 1
ATOM 855 C CA . GLY A 1 108 ? -1.393 3.301 -3.560 1.00 82.62 108 GLY A CA 1
ATOM 856 C C . GLY A 1 108 ? -1.084 1.834 -3.338 1.00 82.62 108 GLY A C 1
ATOM 857 O O . GLY A 1 108 ? -1.916 1.061 -2.852 1.00 82.62 108 GLY A O 1
ATOM 858 N N . MET A 1 109 ? 0.144 1.469 -3.677 1.00 88.00 109 MET A N 1
ATOM 859 C CA . MET A 1 109 ? 0.699 0.184 -3.311 1.00 88.00 109 MET A CA 1
ATOM 860 C C . MET A 1 109 ? 1.116 0.203 -1.847 1.00 88.00 109 MET A C 1
ATOM 862 O O . MET A 1 109 ? 1.590 1.204 -1.311 1.00 88.00 109 MET A O 1
ATOM 866 N N . ASN A 1 110 ? 0.946 -0.914 -1.168 1.00 90.12 110 ASN A N 1
ATOM 867 C CA . ASN A 1 110 ? 1.512 -1.105 0.144 1.00 90.12 110 ASN A CA 1
ATOM 868 C C . ASN A 1 110 ? 3.030 -0.872 0.084 1.00 90.12 110 ASN A C 1
ATOM 870 O O . ASN A 1 110 ? 3.739 -1.489 -0.710 1.00 90.12 110 ASN A O 1
ATOM 874 N N . LYS A 1 111 ? 3.540 0.031 0.925 1.00 83.81 111 LYS A N 1
ATOM 875 C CA . LYS A 1 111 ? 4.948 0.435 0.887 1.00 83.81 111 LYS A CA 1
ATOM 876 C C . LYS A 1 111 ? 5.937 -0.701 1.137 1.00 83.81 111 LYS A C 1
ATOM 878 O O . LYS A 1 111 ? 7.084 -0.567 0.741 1.00 83.81 111 LYS A O 1
ATOM 883 N N . PHE A 1 112 ? 5.518 -1.781 1.798 1.00 84.25 112 PHE A N 1
ATOM 884 C CA . PHE A 1 112 ? 6.383 -2.934 2.073 1.00 84.25 112 PHE A CA 1
ATOM 885 C C . PHE A 1 112 ? 6.602 -3.821 0.839 1.00 84.25 112 PHE A C 1
ATOM 887 O O . PHE A 1 112 ? 7.456 -4.694 0.862 1.00 84.25 112 PHE A O 1
ATOM 894 N N . PHE A 1 113 ? 5.864 -3.568 -0.244 1.00 82.50 113 PHE A N 1
ATOM 895 C CA . PHE A 1 113 ? 6.115 -4.133 -1.571 1.00 82.50 113 PHE A CA 1
ATOM 896 C C . PHE A 1 113 ? 6.993 -3.207 -2.426 1.00 82.50 113 PHE A C 1
ATOM 898 O O . PHE A 1 113 ? 7.330 -3.525 -3.561 1.00 82.50 113 PHE A O 1
ATOM 905 N N . ALA A 1 114 ? 7.354 -2.030 -1.906 1.00 68.75 114 ALA A N 1
ATOM 906 C CA . ALA A 1 114 ? 8.218 -1.095 -2.598 1.00 68.75 114 ALA A CA 1
ATOM 907 C C . ALA A 1 114 ? 9.696 -1.404 -2.306 1.00 68.75 114 ALA A C 1
ATOM 909 O O . ALA A 1 114 ? 10.043 -1.571 -1.136 1.00 68.75 114 ALA A O 1
ATOM 910 N N . PRO A 1 115 ? 10.600 -1.320 -3.302 1.00 57.19 115 PRO A N 1
ATOM 911 C CA . PRO A 1 115 ? 12.045 -1.461 -3.070 1.00 57.19 115 PRO A CA 1
ATOM 912 C C . PRO A 1 115 ? 12.607 -0.375 -2.130 1.00 57.19 115 PRO A C 1
ATOM 914 O O . PRO A 1 115 ? 13.708 -0.512 -1.604 1.00 57.19 115 PRO A O 1
ATOM 917 N N . TYR A 1 116 ? 11.817 0.679 -1.883 1.00 57.56 116 TYR A N 1
ATOM 918 C CA . TYR A 1 116 ? 12.117 1.792 -0.991 1.00 57.56 116 TYR A CA 1
ATOM 919 C C . TYR A 1 116 ? 12.160 1.443 0.495 1.00 57.56 116 TYR A C 1
ATOM 921 O O . TYR A 1 116 ? 12.670 2.252 1.263 1.00 57.56 116 TYR A O 1
ATOM 929 N N . TRP A 1 117 ? 11.602 0.309 0.925 1.00 59.44 117 TRP A N 1
ATOM 930 C CA . TRP A 1 117 ? 11.527 -0.091 2.333 1.00 59.44 117 TRP A CA 1
ATOM 931 C C . TRP A 1 117 ? 12.066 -1.504 2.498 1.00 59.44 117 TRP A C 1
ATOM 933 O O . TRP A 1 117 ? 11.399 -2.479 2.179 1.00 59.44 117 TRP A O 1
ATOM 943 N N . GLN A 1 118 ? 13.279 -1.601 3.027 1.00 59.88 118 GLN A N 1
ATOM 944 C CA . GLN A 1 118 ? 13.983 -2.856 3.216 1.00 59.88 118 GLN A CA 1
ATOM 945 C C . GLN A 1 118 ? 13.881 -3.305 4.660 1.00 59.88 118 GLN A C 1
ATOM 947 O O . GLN A 1 118 ? 14.365 -2.639 5.577 1.00 59.88 118 GLN A O 1
ATOM 952 N N . CYS A 1 119 ? 13.266 -4.455 4.861 1.00 58.66 119 CYS A N 1
ATOM 953 C CA . CYS A 1 119 ? 13.255 -5.127 6.145 1.00 58.66 119 CYS A CA 1
ATOM 954 C C . CYS A 1 119 ? 14.298 -6.242 6.081 1.00 58.66 119 CYS A C 1
ATOM 956 O O . CYS A 1 119 ? 14.288 -7.043 5.145 1.00 58.66 119 CYS A O 1
ATOM 958 N N . ARG A 1 120 ? 15.198 -6.307 7.063 1.00 55.31 120 ARG A N 1
ATOM 959 C CA . ARG A 1 120 ? 16.041 -7.489 7.244 1.00 55.31 120 ARG A CA 1
ATOM 960 C C . ARG A 1 120 ? 15.327 -8.437 8.190 1.00 55.31 120 ARG A C 1
ATOM 962 O O . ARG A 1 120 ? 15.110 -8.111 9.355 1.00 55.31 120 ARG A O 1
ATOM 969 N N . GLU A 1 121 ? 14.961 -9.593 7.657 1.00 52.00 121 GLU A N 1
ATOM 970 C CA . GLU A 1 121 ? 14.329 -10.676 8.402 1.00 52.00 121 GLU A CA 1
ATOM 971 C C . GLU A 1 121 ? 15.158 -11.026 9.649 1.00 52.00 121 GLU A C 1
ATOM 973 O O . GLU A 1 121 ? 16.368 -11.232 9.560 1.00 52.00 121 GLU A O 1
ATOM 978 N N . GLY A 1 122 ? 14.522 -11.013 10.824 1.00 50.34 122 GLY A N 1
ATOM 979 C CA . GLY A 1 122 ? 15.152 -11.365 12.103 1.00 50.34 122 GLY A CA 1
ATOM 980 C C . GLY A 1 122 ? 16.163 -10.360 12.675 1.00 50.34 122 GLY A C 1
ATOM 981 O O . GLY A 1 122 ? 16.724 -10.633 13.733 1.00 50.34 122 GLY A O 1
ATOM 982 N N . VAL A 1 123 ? 16.409 -9.219 12.019 1.00 53.03 123 VAL A N 1
ATOM 983 C CA . VAL A 1 123 ? 17.404 -8.226 12.478 1.00 53.03 123 VAL A CA 1
ATOM 984 C C . VAL A 1 123 ? 16.747 -6.967 13.026 1.00 53.03 123 VAL A C 1
ATOM 986 O O . VAL A 1 123 ? 17.143 -6.490 14.085 1.00 53.03 123 VAL A O 1
ATOM 989 N N . ASP A 1 124 ? 15.732 -6.441 12.342 1.00 53.84 124 ASP A N 1
ATOM 990 C CA . ASP A 1 124 ? 15.113 -5.181 12.736 1.00 53.84 124 ASP A CA 1
ATOM 991 C C . ASP A 1 124 ? 13.615 -5.384 13.048 1.00 53.84 124 ASP A C 1
ATOM 993 O O . ASP A 1 124 ? 12.862 -5.809 12.169 1.00 53.84 124 ASP A O 1
ATOM 997 N N . PRO A 1 125 ? 13.119 -4.984 14.239 1.00 52.84 125 PRO A N 1
ATOM 998 C CA . PRO A 1 125 ? 11.680 -4.833 14.502 1.00 52.84 125 PRO A CA 1
ATOM 999 C C . PRO A 1 125 ? 11.002 -3.761 13.611 1.00 52.84 125 PRO A C 1
ATOM 1001 O O . PRO A 1 125 ? 9.813 -3.462 13.741 1.00 52.84 125 PRO A O 1
ATOM 1004 N N . GLY A 1 126 ? 11.749 -3.149 12.687 1.00 59.16 126 GLY A N 1
ATOM 1005 C CA . GLY A 1 126 ? 11.274 -2.162 11.733 1.00 59.16 126 GLY A CA 1
ATOM 1006 C C . GLY A 1 126 ? 12.035 -2.234 10.412 1.00 59.16 126 GLY A C 1
ATOM 1007 O O . GLY A 1 126 ? 13.200 -2.585 10.343 1.00 59.16 126 GLY A O 1
ATOM 1008 N N . CYS A 1 127 ? 11.371 -1.875 9.326 1.00 62.91 127 CYS A N 1
ATOM 1009 C CA . CYS A 1 127 ? 12.008 -1.770 8.019 1.00 62.91 127 CYS A CA 1
ATOM 1010 C C . CYS A 1 127 ? 12.732 -0.430 7.894 1.00 62.91 127 CYS A C 1
ATOM 1012 O O . CYS A 1 127 ? 12.189 0.608 8.279 1.00 62.91 127 CYS A O 1
ATOM 1014 N N . GLN A 1 128 ? 13.919 -0.430 7.297 1.00 61.16 128 GLN A N 1
ATOM 1015 C CA . GLN A 1 128 ? 14.635 0.795 6.958 1.00 61.16 128 GLN A CA 1
ATOM 1016 C C . GLN A 1 128 ? 14.270 1.234 5.542 1.00 61.16 128 GLN A C 1
ATOM 1018 O O . GLN A 1 128 ? 14.308 0.436 4.607 1.00 61.16 128 GLN A O 1
ATOM 1023 N N . ALA A 1 129 ? 13.953 2.515 5.355 1.00 60.91 129 ALA A N 1
ATOM 1024 C CA . ALA A 1 129 ? 13.819 3.052 4.009 1.00 60.91 129 ALA A CA 1
ATOM 1025 C C . ALA A 1 129 ? 15.182 3.069 3.307 1.00 60.91 129 ALA A C 1
ATOM 1027 O O . ALA A 1 129 ? 16.120 3.678 3.821 1.00 60.91 129 ALA A O 1
ATOM 1028 N N . ARG A 1 130 ? 15.290 2.459 2.124 1.00 60.00 130 ARG A N 1
ATOM 1029 C CA . ARG A 1 130 ? 16.446 2.602 1.232 1.00 60.00 130 ARG A CA 1
ATOM 1030 C C . ARG A 1 130 ? 15.976 2.990 -0.153 1.00 60.00 130 ARG A C 1
ATOM 1032 O O . ARG A 1 130 ? 15.307 2.211 -0.812 1.00 60.00 130 ARG A O 1
ATOM 1039 N N . TRP A 1 131 ? 16.333 4.196 -0.581 1.00 58.00 131 TRP A N 1
ATOM 1040 C CA . TRP A 1 131 ? 15.882 4.734 -1.862 1.00 58.00 131 TRP A CA 1
ATOM 1041 C C . TRP A 1 131 ? 16.377 3.929 -3.066 1.00 58.00 131 TRP A C 1
ATOM 1043 O O . TRP A 1 131 ? 15.634 3.672 -4.007 1.00 58.00 131 TRP A O 1
ATOM 1053 N N . ASP A 1 132 ? 17.646 3.548 -2.995 1.00 67.81 132 ASP A N 1
ATOM 1054 C CA . ASP A 1 132 ? 18.372 2.844 -4.035 1.00 67.81 132 ASP A CA 1
ATOM 1055 C C . ASP A 1 132 ? 19.338 1.886 -3.340 1.00 67.81 132 ASP A C 1
ATOM 1057 O O . ASP A 1 132 ? 20.447 2.276 -2.960 1.00 67.81 132 ASP A O 1
ATOM 1061 N N . PRO A 1 133 ? 18.893 0.657 -3.067 1.00 65.62 133 PRO A N 1
ATOM 1062 C CA . PRO A 1 133 ? 19.698 -0.356 -2.405 1.00 65.62 133 PRO A CA 1
ATOM 1063 C C . PRO A 1 133 ? 21.062 -0.535 -3.058 1.00 65.62 133 PRO A C 1
ATOM 1065 O O . PRO A 1 133 ? 22.064 -0.606 -2.352 1.00 65.62 133 PRO A O 1
ATOM 1068 N N . CYS A 1 134 ? 21.082 -0.542 -4.390 1.00 69.19 134 CYS A N 1
ATOM 1069 C CA . CYS A 1 134 ? 22.257 -0.730 -5.222 1.00 69.19 134 CYS A CA 1
ATOM 1070 C C . CYS A 1 134 ? 23.255 0.424 -5.140 1.00 69.19 134 CYS A C 1
ATOM 1072 O O . CYS A 1 134 ? 24.435 0.190 -4.870 1.00 69.19 134 CYS A O 1
ATOM 1074 N N . ALA A 1 135 ? 22.816 1.672 -5.309 1.00 64.56 135 ALA A N 1
ATOM 1075 C CA . ALA A 1 135 ? 23.721 2.811 -5.148 1.00 64.56 135 ALA A CA 1
ATOM 1076 C C . ALA A 1 135 ? 24.146 3.007 -3.689 1.00 64.56 135 ALA A C 1
ATOM 1078 O O . ALA A 1 135 ? 25.278 3.408 -3.430 1.00 64.56 135 ALA A O 1
ATOM 1079 N N . SER A 1 136 ? 23.278 2.679 -2.724 1.00 62.47 136 SER A N 1
ATOM 1080 C CA . SER A 1 136 ? 23.565 2.857 -1.291 1.00 62.47 136 SER A CA 1
ATOM 1081 C C . SER A 1 136 ? 24.648 1.913 -0.766 1.00 62.47 136 SER A C 1
ATOM 1083 O O . SER A 1 136 ? 25.259 2.201 0.261 1.00 62.47 136 SER A O 1
ATOM 1085 N N . VAL A 1 137 ? 24.864 0.771 -1.423 1.00 61.28 137 VAL A N 1
ATOM 1086 C CA . VAL A 1 137 ? 25.871 -0.229 -1.026 1.00 61.28 137 VAL A CA 1
ATOM 1087 C C . VAL A 1 137 ? 27.139 -0.180 -1.879 1.00 61.28 137 VAL A C 1
ATOM 1089 O O . VAL A 1 137 ? 28.131 -0.796 -1.502 1.00 61.28 137 VAL A O 1
ATOM 1092 N N . GLY A 1 138 ? 27.147 0.568 -2.990 1.00 57.22 138 GLY A N 1
ATOM 1093 C CA . GLY A 1 138 ? 28.330 0.738 -3.844 1.00 57.22 138 GLY A CA 1
ATOM 1094 C C . GLY A 1 138 ? 28.832 -0.562 -4.487 1.00 57.22 138 GLY A C 1
ATOM 1095 O O . GLY A 1 138 ? 30.015 -0.668 -4.808 1.00 57.22 138 GLY A O 1
ATOM 1096 N N . VAL A 1 139 ? 27.964 -1.571 -4.638 1.00 57.31 139 VAL A N 1
ATOM 1097 C CA . VAL A 1 139 ? 28.350 -2.914 -5.099 1.00 57.31 139 VAL A CA 1
ATOM 1098 C C . VAL A 1 139 ? 28.129 -3.050 -6.616 1.00 57.31 139 VAL A C 1
ATOM 1100 O O . VAL A 1 139 ? 27.031 -2.765 -7.088 1.00 57.31 139 VAL A O 1
ATOM 1103 N N . PRO A 1 140 ? 29.117 -3.544 -7.392 1.00 54.22 140 PRO A N 1
ATOM 1104 C CA . PRO A 1 140 ? 28.972 -3.796 -8.835 1.00 54.22 140 PRO A CA 1
ATOM 1105 C C . PRO A 1 140 ? 28.028 -4.958 -9.205 1.00 54.22 140 PRO A C 1
ATOM 1107 O O . PRO A 1 140 ? 27.599 -5.057 -10.350 1.00 54.22 140 PRO A O 1
ATOM 1110 N N . ALA A 1 141 ? 27.721 -5.850 -8.257 1.00 57.88 141 ALA A N 1
ATOM 1111 C CA . ALA A 1 141 ? 26.883 -7.040 -8.427 1.00 57.88 141 ALA A CA 1
ATOM 1112 C C . ALA A 1 141 ? 25.517 -6.866 -7.737 1.00 57.88 141 ALA A C 1
ATOM 1114 O O . ALA A 1 141 ? 25.293 -7.325 -6.618 1.00 57.88 141 ALA A O 1
ATOM 1115 N N . CYS A 1 142 ? 24.613 -6.164 -8.414 1.00 68.69 142 CYS A N 1
ATOM 1116 C CA . CYS A 1 142 ? 23.291 -5.803 -7.902 1.00 68.69 142 CYS A CA 1
ATOM 1117 C C . CYS A 1 142 ? 22.242 -6.926 -7.937 1.00 68.69 142 CYS A C 1
ATOM 1119 O O . CYS A 1 142 ? 21.238 -6.822 -7.234 1.00 68.69 142 CYS A O 1
ATOM 1121 N N . ASP A 1 143 ? 22.468 -8.003 -8.700 1.00 68.44 143 ASP A N 1
ATOM 1122 C CA . ASP A 1 143 ? 21.485 -9.083 -8.881 1.00 68.44 143 ASP A CA 1
ATOM 1123 C C . ASP A 1 143 ? 21.075 -9.724 -7.549 1.00 68.44 143 ASP A C 1
ATOM 1125 O O . ASP A 1 143 ? 19.890 -9.793 -7.225 1.00 68.44 143 ASP A O 1
ATOM 1129 N N . SER A 1 144 ? 22.049 -10.143 -6.734 1.00 68.44 144 SER A N 1
ATOM 1130 C CA . SER A 1 144 ? 21.782 -10.817 -5.456 1.00 68.44 144 SER A CA 1
ATOM 1131 C C . SER A 1 144 ? 21.169 -9.883 -4.412 1.00 68.44 144 SER A C 1
ATOM 1133 O O . SER A 1 144 ? 20.356 -10.313 -3.594 1.00 68.44 144 SER A O 1
ATOM 1135 N N . ILE A 1 145 ? 21.523 -8.596 -4.458 1.00 71.94 145 ILE A N 1
ATOM 1136 C CA . ILE A 1 145 ? 20.977 -7.578 -3.562 1.00 71.94 145 ILE A CA 1
ATOM 1137 C C . ILE A 1 145 ? 19.513 -7.355 -3.903 1.00 71.94 145 ILE A C 1
ATOM 1139 O O . ILE A 1 145 ? 18.677 -7.448 -3.010 1.00 71.94 145 ILE A O 1
ATOM 1143 N N . CYS A 1 146 ? 19.198 -7.123 -5.178 1.00 73.69 146 CYS A N 1
ATOM 1144 C CA . CYS A 1 146 ? 17.842 -6.826 -5.614 1.00 73.69 146 CYS A CA 1
ATOM 1145 C C . CYS A 1 146 ? 16.898 -8.019 -5.557 1.00 73.69 146 CYS A C 1
ATOM 1147 O O . CYS A 1 146 ? 15.779 -7.862 -5.072 1.00 73.69 146 CYS A O 1
ATOM 1149 N N . ALA A 1 147 ? 17.355 -9.213 -5.940 1.00 70.94 147 ALA A N 1
ATOM 1150 C CA . ALA A 1 147 ? 16.563 -10.436 -5.816 1.00 70.94 147 ALA A CA 1
ATOM 1151 C C . ALA A 1 147 ? 16.070 -10.670 -4.376 1.00 70.94 147 ALA A C 1
ATOM 1153 O O . ALA A 1 147 ? 14.945 -11.121 -4.169 1.00 70.94 147 ALA A O 1
ATOM 1154 N N . ALA A 1 148 ? 16.878 -10.308 -3.373 1.00 71.38 148 ALA A N 1
ATOM 1155 C CA . ALA A 1 148 ? 16.503 -10.421 -1.967 1.00 71.38 148 ALA A CA 1
ATOM 1156 C C . ALA A 1 148 ? 15.496 -9.352 -1.494 1.00 71.38 148 ALA A C 1
ATOM 1158 O O . ALA A 1 148 ? 14.867 -9.552 -0.455 1.00 71.38 148 ALA A O 1
ATOM 1159 N N . GLN A 1 149 ? 15.349 -8.233 -2.217 1.00 72.06 149 GLN A N 1
ATOM 1160 C CA . GLN A 1 149 ? 14.428 -7.143 -1.855 1.00 72.06 149 GLN A CA 1
ATOM 1161 C C . GLN A 1 149 ? 13.043 -7.292 -2.463 1.00 72.06 149 GLN A C 1
ATOM 1163 O O . GLN A 1 149 ? 12.083 -6.730 -1.934 1.00 72.06 149 GLN A O 1
ATOM 1168 N N . TYR A 1 150 ? 12.925 -8.008 -3.578 1.00 78.50 150 TYR A N 1
ATOM 1169 C CA . TYR A 1 150 ? 11.620 -8.253 -4.156 1.00 78.50 150 TYR A CA 1
ATOM 1170 C C . TYR A 1 150 ? 10.795 -9.146 -3.237 1.00 78.50 150 TYR A C 1
ATOM 1172 O O . TYR A 1 150 ? 11.245 -10.190 -2.751 1.00 78.50 150 TYR A O 1
ATOM 1180 N N . ILE A 1 151 ? 9.549 -8.738 -3.023 1.00 82.50 151 ILE A N 1
ATOM 1181 C CA . ILE A 1 151 ? 8.578 -9.594 -2.362 1.00 82.50 151 ILE A CA 1
ATOM 1182 C C . ILE A 1 151 ? 8.132 -10.621 -3.392 1.00 82.50 151 ILE A C 1
ATOM 1184 O O . ILE A 1 151 ? 7.522 -10.260 -4.398 1.00 82.50 151 ILE A O 1
ATOM 1188 N N . SER A 1 152 ? 8.466 -11.886 -3.149 1.00 86.81 152 SER A N 1
ATOM 1189 C CA . SER A 1 152 ? 7.894 -13.004 -3.888 1.00 86.81 152 SER A CA 1
ATOM 1190 C C . SER A 1 152 ? 6.597 -13.466 -3.234 1.00 86.81 152 SER A C 1
ATOM 1192 O O . SER A 1 152 ? 6.409 -13.333 -2.019 1.00 86.81 152 SER A O 1
ATOM 1194 N N . HIS A 1 153 ? 5.704 -14.046 -4.028 1.00 89.38 153 HIS A N 1
ATOM 1195 C CA . HIS A 1 153 ? 4.470 -14.646 -3.536 1.00 89.38 153 HIS A CA 1
ATOM 1196 C C . HIS A 1 153 ? 4.743 -15.735 -2.494 1.00 89.38 153 HIS A C 1
ATOM 1198 O O . HIS A 1 153 ? 4.059 -15.777 -1.473 1.00 89.38 153 HIS A O 1
ATOM 1204 N N . ALA A 1 154 ? 5.811 -16.518 -2.669 1.00 88.44 154 ALA A N 1
ATOM 1205 C CA . A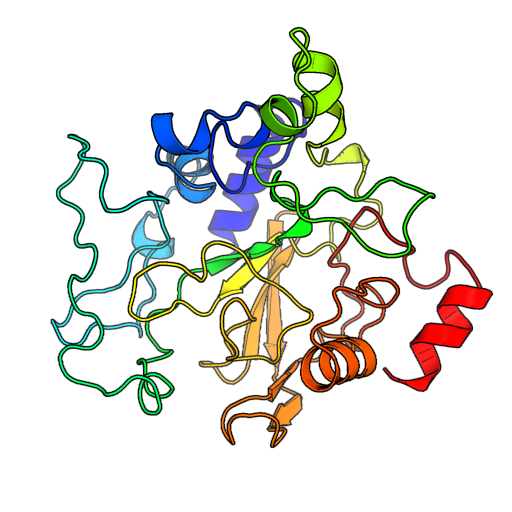LA A 1 154 ? 6.263 -17.523 -1.708 1.00 88.44 154 ALA A CA 1
ATOM 1206 C C . ALA A 1 154 ? 6.538 -16.988 -0.285 1.00 88.44 154 ALA A C 1
ATOM 1208 O O . ALA A 1 154 ? 6.475 -17.756 0.674 1.00 88.44 154 ALA A O 1
ATOM 1209 N N . ARG A 1 155 ? 6.813 -15.684 -0.104 1.00 84.94 155 ARG A N 1
ATOM 1210 C CA . ARG A 1 155 ? 6.976 -15.077 1.235 1.00 84.94 155 ARG A CA 1
ATOM 1211 C C . ARG A 1 155 ? 5.652 -14.861 1.972 1.00 84.94 155 ARG A C 1
ATOM 1213 O O . ARG A 1 155 ? 5.649 -14.599 3.173 1.00 84.94 155 ARG A O 1
ATOM 1220 N N . ILE A 1 156 ? 4.521 -14.908 1.276 1.00 90.88 156 ILE A N 1
ATOM 1221 C CA . ILE A 1 156 ? 3.221 -14.547 1.836 1.00 90.88 156 ILE A CA 1
ATOM 1222 C C . ILE A 1 156 ? 2.528 -15.803 2.369 1.00 90.88 156 ILE A C 1
ATOM 1224 O O . ILE A 1 156 ? 1.968 -16.589 1.611 1.00 90.88 156 ILE A O 1
ATOM 1228 N N . ARG A 1 157 ? 2.493 -15.963 3.698 1.00 91.19 157 ARG A N 1
ATOM 1229 C CA . ARG A 1 157 ? 1.840 -17.119 4.342 1.00 91.19 157 ARG A CA 1
ATOM 1230 C C . ARG A 1 157 ? 0.312 -17.098 4.235 1.00 91.19 157 ARG A C 1
ATOM 1232 O O . ARG A 1 157 ? -0.322 -18.143 4.147 1.00 91.19 157 ARG A O 1
ATOM 1239 N N . GLU A 1 158 ? -0.292 -15.911 4.270 1.00 94.62 158 GLU A N 1
ATOM 1240 C CA . GLU A 1 158 ? -1.750 -15.735 4.272 1.00 94.62 158 GLU A CA 1
ATOM 1241 C C . GLU A 1 158 ? -2.168 -14.715 3.201 1.00 94.62 158 GLU A C 1
ATOM 1243 O O . GLU A 1 158 ? -2.448 -13.549 3.493 1.00 94.62 158 GLU A O 1
ATOM 1248 N N . ALA A 1 159 ? -2.210 -15.153 1.938 1.00 94.44 159 ALA A N 1
ATOM 1249 C CA . ALA A 1 159 ? -2.448 -14.277 0.784 1.00 94.44 159 ALA A CA 1
ATOM 1250 C C . ALA A 1 159 ? -3.782 -13.511 0.845 1.00 94.44 159 ALA A C 1
ATOM 1252 O O . ALA A 1 159 ? -3.832 -12.345 0.463 1.00 94.44 159 ALA A O 1
ATOM 1253 N N . ALA A 1 160 ? -4.826 -14.117 1.419 1.00 95.38 160 ALA A N 1
ATOM 1254 C CA . ALA A 1 160 ? -6.138 -13.492 1.626 1.00 95.38 160 ALA A CA 1
ATOM 1255 C C . ALA A 1 160 ? -6.163 -12.420 2.738 1.00 95.38 160 ALA A C 1
ATOM 1257 O O . ALA A 1 160 ? -7.179 -11.752 2.933 1.00 95.38 160 ALA A O 1
ATOM 1258 N N . LYS A 1 161 ? -5.067 -12.268 3.494 1.00 96.50 161 LYS A N 1
ATOM 1259 C CA . LYS A 1 161 ? -4.901 -11.240 4.534 1.00 96.50 161 LYS A CA 1
ATOM 1260 C C . LYS A 1 161 ? -3.841 -10.207 4.177 1.00 96.50 161 LYS A C 1
ATOM 1262 O O . LYS A 1 161 ? -3.906 -9.099 4.700 1.00 96.50 161 LYS A O 1
ATOM 1267 N N . MET A 1 162 ? -2.890 -10.539 3.306 1.00 96.25 162 MET A N 1
ATOM 1268 C CA . MET A 1 162 ? -1.794 -9.645 2.936 1.00 96.25 162 MET A CA 1
ATOM 1269 C C . MET A 1 162 ? -2.264 -8.519 2.016 1.00 96.25 162 MET A C 1
ATOM 1271 O O . MET A 1 162 ? -2.643 -8.759 0.875 1.00 96.25 162 MET A O 1
ATOM 1275 N N . VAL A 1 163 ? -2.229 -7.287 2.511 1.00 96.00 163 VAL A N 1
ATOM 1276 C CA . VAL A 1 163 ? -2.625 -6.070 1.801 1.00 96.00 163 VAL A CA 1
ATOM 1277 C C . VAL A 1 163 ? -1.594 -5.733 0.731 1.00 96.00 163 VAL A C 1
ATOM 1279 O O . VAL A 1 163 ? -0.416 -5.586 1.031 1.00 96.00 163 VAL A O 1
ATOM 1282 N N . VAL A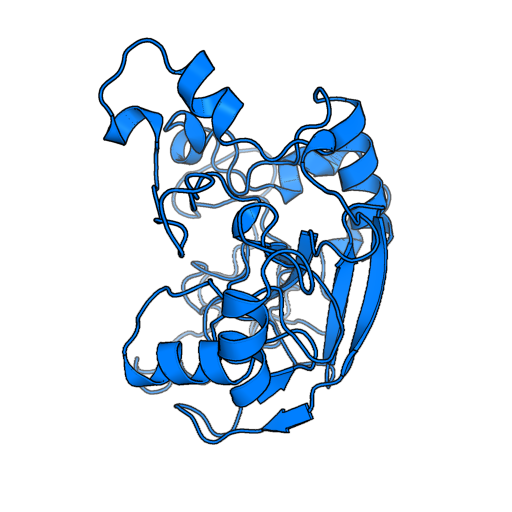 1 164 ? -2.036 -5.528 -0.506 1.00 93.88 164 VAL A N 1
ATOM 1283 C CA . VAL A 1 164 ? -1.167 -5.111 -1.618 1.00 93.88 164 VAL A CA 1
ATOM 1284 C C . VAL A 1 164 ? -1.507 -3.712 -2.098 1.00 93.88 164 VAL A C 1
ATOM 1286 O O . VAL A 1 164 ? -0.606 -2.904 -2.285 1.00 93.88 164 VAL A O 1
ATOM 1289 N N . LEU A 1 165 ? -2.791 -3.390 -2.262 1.00 92.06 165 LEU A N 1
ATOM 1290 C CA . LEU A 1 165 ? -3.230 -2.055 -2.672 1.00 92.06 165 LEU A CA 1
ATOM 1291 C C . LEU A 1 165 ? -4.278 -1.520 -1.705 1.00 92.06 165 LEU A C 1
ATOM 1293 O O . LEU A 1 165 ? -5.111 -2.278 -1.205 1.00 92.06 165 LEU A O 1
ATOM 1297 N N . THR A 1 166 ? -4.305 -0.206 -1.518 1.00 91.19 166 THR A N 1
ATOM 1298 C CA . THR A 1 166 ? -5.437 0.466 -0.877 1.00 91.19 166 THR A CA 1
ATOM 1299 C C . THR A 1 166 ? -5.627 1.884 -1.407 1.00 91.19 166 THR A C 1
ATOM 1301 O O . THR A 1 166 ? -4.796 2.417 -2.141 1.00 91.19 166 THR A O 1
ATOM 1304 N N . ASP A 1 167 ? -6.741 2.497 -1.037 1.00 86.06 167 ASP A N 1
ATOM 1305 C CA . ASP A 1 167 ? -7.016 3.906 -1.281 1.00 86.06 167 ASP A CA 1
ATOM 1306 C C . ASP A 1 167 ? -5.964 4.804 -0.599 1.00 86.06 167 ASP A C 1
ATOM 1308 O O . ASP A 1 167 ? -5.721 4.682 0.602 1.00 86.06 167 ASP A O 1
ATOM 1312 N N . GLY A 1 168 ? -5.363 5.730 -1.351 1.00 81.44 168 GLY A N 1
ATOM 1313 C CA . GLY A 1 168 ? -4.268 6.583 -0.889 1.00 81.44 168 GLY A CA 1
ATOM 1314 C C . GLY A 1 168 ? -4.549 8.075 -0.884 1.00 81.44 168 GLY A C 1
ATOM 1315 O O . GLY A 1 168 ? -5.519 8.556 -1.474 1.00 81.44 168 GLY A O 1
ATOM 1316 N N . VAL A 1 169 ? -3.662 8.808 -0.211 1.00 75.75 169 VAL A N 1
ATOM 1317 C CA . VAL A 1 169 ? -3.673 10.274 -0.122 1.00 75.75 169 VAL A CA 1
ATOM 1318 C C . VAL A 1 169 ? -2.483 10.851 -0.894 1.00 75.75 169 VAL A C 1
ATOM 1320 O O . VAL A 1 169 ? -1.334 10.517 -0.600 1.00 75.75 169 VAL A O 1
ATOM 1323 N N . ILE A 1 170 ? -2.764 11.735 -1.855 1.00 66.50 170 ILE A N 1
ATOM 1324 C CA . ILE A 1 170 ? -1.778 12.530 -2.610 1.00 66.50 170 ILE A CA 1
ATOM 1325 C C . ILE A 1 170 ? -1.568 13.909 -1.969 1.00 66.50 170 ILE A C 1
ATOM 1327 O O . ILE A 1 170 ? -2.420 14.366 -1.204 1.00 66.50 170 ILE A O 1
ATOM 1331 N N . ASP A 1 171 ? -0.444 14.566 -2.271 1.00 56.84 171 ASP A N 1
ATOM 1332 C CA . ASP A 1 171 ? -0.197 15.966 -1.909 1.00 56.84 171 ASP A CA 1
ATOM 1333 C C . ASP A 1 171 ? -0.333 16.938 -3.103 1.00 56.84 171 ASP A C 1
ATOM 1335 O O . ASP A 1 171 ? -0.493 16.530 -4.252 1.00 56.84 171 ASP A O 1
ATOM 1339 N N . CYS A 1 172 ? -0.299 18.248 -2.829 1.00 49.38 172 CYS A N 1
ATOM 1340 C CA . CYS A 1 172 ? -0.471 19.308 -3.831 1.00 49.38 172 CYS A CA 1
ATOM 1341 C C . CYS A 1 172 ? 0.663 19.367 -4.854 1.00 49.38 172 CYS A C 1
ATOM 1343 O O . CYS A 1 172 ? 0.493 19.966 -5.913 1.00 49.38 172 CYS A O 1
ATOM 1345 N N . GLU A 1 173 ? 1.824 18.829 -4.494 1.00 49.78 173 GLU A N 1
ATOM 1346 C CA . GLU A 1 173 ? 3.049 18.881 -5.288 1.00 49.78 173 GLU A CA 1
ATOM 1347 C C . GLU A 1 173 ? 3.227 17.592 -6.110 1.00 49.78 173 GLU A C 1
ATOM 1349 O O . GLU A 1 173 ? 4.246 17.413 -6.768 1.00 49.78 173 GLU A O 1
ATOM 1354 N N . GLY A 1 174 ? 2.221 16.704 -6.111 1.00 49.72 174 GLY A N 1
ATOM 1355 C CA . GLY A 1 174 ? 2.225 15.452 -6.870 1.00 49.72 174 GLY A CA 1
ATOM 1356 C C . GLY A 1 174 ? 3.133 14.366 -6.280 1.00 49.72 174 GLY A C 1
ATOM 1357 O O . GLY A 1 174 ? 3.331 13.326 -6.906 1.00 49.72 174 GLY A O 1
ATOM 1358 N N . GLY A 1 175 ? 3.669 14.580 -5.077 1.00 50.75 175 GLY A N 1
ATOM 1359 C CA . GLY A 1 175 ? 4.710 13.770 -4.450 1.00 50.75 175 GLY A CA 1
ATOM 1360 C C . GLY A 1 175 ? 4.213 12.628 -3.561 1.00 50.75 175 GLY A C 1
ATOM 1361 O O . GLY A 1 175 ? 5.017 12.061 -2.825 1.00 50.75 175 GLY A O 1
ATOM 1362 N N . GLY A 1 176 ? 2.923 12.263 -3.587 1.00 57.31 176 GLY A N 1
ATOM 1363 C CA . GLY A 1 176 ? 2.358 11.275 -2.657 1.00 57.31 176 GLY A CA 1
ATOM 1364 C C . GLY A 1 176 ? 1.213 10.417 -3.191 1.00 57.31 176 GLY A C 1
ATOM 1365 O O . GLY A 1 176 ? 0.565 10.746 -4.176 1.00 57.31 176 GLY A O 1
ATOM 1366 N N . GLY A 1 177 ? 0.961 9.287 -2.522 1.00 59.66 177 GLY A N 1
ATOM 1367 C CA . GLY A 1 177 ? -0.196 8.419 -2.772 1.00 59.66 177 GLY A CA 1
ATOM 1368 C C . GLY A 1 177 ? 0.031 7.243 -3.730 1.00 59.66 177 GLY A C 1
ATOM 1369 O O . GLY A 1 177 ? -0.840 6.387 -3.850 1.00 59.66 177 GLY A O 1
ATOM 1370 N N . TYR A 1 178 ? 1.207 7.130 -4.350 1.00 69.69 178 TYR A N 1
ATOM 1371 C CA . TYR A 1 178 ? 1.599 5.925 -5.099 1.00 69.69 178 TYR A CA 1
ATOM 1372 C C . TYR A 1 178 ? 1.955 4.756 -4.189 1.00 69.69 178 TYR A C 1
ATOM 1374 O O . TYR A 1 178 ? 1.827 3.601 -4.592 1.00 69.69 178 TYR A O 1
ATOM 1382 N N . TRP A 1 179 ? 2.351 5.067 -2.955 1.00 78.38 179 TRP A N 1
ATOM 1383 C CA . TRP A 1 179 ? 2.556 4.121 -1.873 1.00 78.38 179 TRP A CA 1
ATOM 1384 C C . TRP A 1 179 ? 1.811 4.544 -0.617 1.00 78.38 179 TRP A C 1
ATOM 1386 O O . TRP A 1 179 ? 1.519 5.727 -0.426 1.00 78.38 179 TRP A O 1
ATOM 1396 N N . ILE A 1 180 ? 1.547 3.564 0.245 1.00 85.50 180 ILE A N 1
ATOM 1397 C CA . ILE A 1 180 ? 0.746 3.728 1.453 1.00 85.50 180 ILE A CA 1
ATOM 1398 C C . ILE A 1 180 ? 1.538 3.318 2.683 1.00 85.50 180 ILE A C 1
ATOM 1400 O O . ILE A 1 180 ? 2.025 2.191 2.790 1.00 85.50 180 ILE A O 1
ATOM 1404 N N . ASN A 1 181 ? 1.612 4.235 3.643 1.00 87.88 181 ASN A N 1
ATOM 1405 C CA . ASN A 1 181 ? 2.127 3.993 4.975 1.00 87.88 181 ASN A CA 1
ATOM 1406 C C . ASN A 1 181 ? 0.983 3.826 5.970 1.00 87.88 181 ASN A C 1
ATOM 1408 O O . ASN A 1 181 ? 0.369 4.792 6.414 1.00 87.88 181 ASN A O 1
ATOM 1412 N N . VAL A 1 182 ? 0.751 2.585 6.375 1.00 90.50 182 VAL A N 1
ATOM 1413 C CA . VAL A 1 182 ? -0.263 2.223 7.370 1.00 90.50 182 VAL A CA 1
ATOM 1414 C C . VAL A 1 182 ? 0.013 2.799 8.770 1.00 90.50 182 VAL A C 1
ATOM 1416 O O . V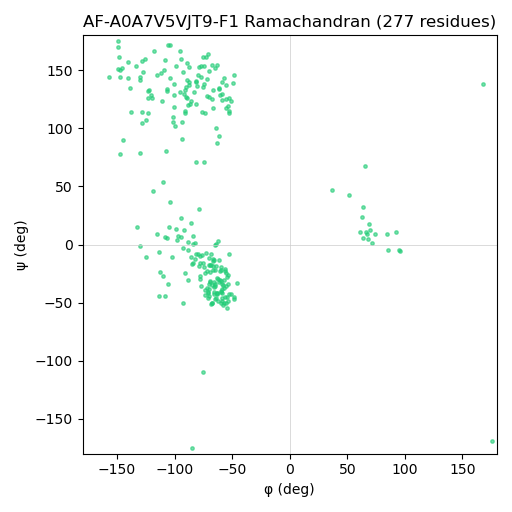AL A 1 182 ? -0.916 2.911 9.562 1.00 90.50 182 VAL A O 1
ATOM 1419 N N . ALA A 1 183 ? 1.241 3.225 9.088 1.00 89.75 183 ALA A N 1
ATOM 1420 C CA . ALA A 1 183 ? 1.539 3.892 10.363 1.00 89.75 183 ALA A CA 1
ATOM 1421 C C . ALA A 1 183 ? 1.156 5.376 10.399 1.00 89.75 183 ALA A C 1
ATOM 1423 O O . ALA A 1 183 ? 1.241 6.006 11.447 1.00 89.75 183 ALA A O 1
ATOM 1424 N N . ILE A 1 184 ? 0.753 5.955 9.270 1.00 88.75 184 ILE A N 1
ATOM 1425 C CA . ILE A 1 184 ? 0.272 7.335 9.214 1.00 88.75 184 ILE A CA 1
ATOM 1426 C C . ILE A 1 184 ? -1.240 7.330 9.465 1.00 88.75 184 ILE A C 1
ATOM 1428 O O . ILE A 1 184 ? -1.916 6.428 8.963 1.00 88.75 184 ILE A O 1
ATOM 1432 N N . PRO A 1 185 ? -1.800 8.312 10.199 1.00 89.56 185 PRO A N 1
ATOM 1433 C CA . PRO A 1 185 ? -3.246 8.437 10.342 1.00 89.56 185 PRO A CA 1
ATOM 1434 C C . PRO A 1 185 ? -3.971 8.354 8.995 1.00 89.56 185 PRO A C 1
ATOM 1436 O O . PRO A 1 185 ? -3.472 8.827 7.968 1.00 89.56 185 PRO A O 1
ATOM 1439 N N . VAL A 1 186 ? -5.174 7.778 8.985 1.00 88.69 186 VAL A N 1
ATOM 1440 C CA . VAL A 1 186 ? -6.049 7.871 7.811 1.00 88.69 186 VAL A CA 1
ATOM 1441 C C . VAL A 1 186 ? -6.245 9.344 7.475 1.00 88.69 186 VAL A C 1
ATOM 1443 O O . VAL A 1 186 ? -6.490 10.171 8.352 1.00 88.69 186 VAL A O 1
ATOM 1446 N N . ASN A 1 187 ? -6.177 9.648 6.183 1.00 82.12 187 ASN A N 1
ATOM 1447 C CA . ASN A 1 187 ? -6.169 10.976 5.590 1.00 82.12 187 ASN A CA 1
ATOM 1448 C C . ASN A 1 187 ? -4.920 11.835 5.868 1.00 82.12 187 ASN A C 1
ATOM 1450 O O . ASN A 1 187 ? -4.894 12.999 5.458 1.00 82.12 187 ASN A O 1
ATOM 1454 N N . GLY A 1 188 ? -3.903 11.283 6.529 1.00 79.88 188 GLY A N 1
ATOM 1455 C CA . GLY A 1 188 ? -2.577 11.884 6.606 1.00 79.88 188 GLY A CA 1
ATOM 1456 C C . GLY A 1 188 ? -1.806 11.724 5.290 1.00 79.88 188 GLY A C 1
ATOM 1457 O O . GLY A 1 188 ? -2.126 10.875 4.453 1.00 79.88 188 GLY A O 1
ATOM 1458 N N . ARG A 1 189 ? -0.768 12.543 5.091 1.00 76.25 189 ARG A N 1
ATOM 1459 C CA . ARG A 1 189 ? 0.099 12.495 3.896 1.00 76.25 189 ARG A CA 1
ATOM 1460 C C . ARG A 1 189 ? 0.757 11.115 3.767 1.00 76.25 189 ARG A C 1
ATOM 1462 O O . ARG A 1 189 ? 1.351 10.660 4.733 1.00 76.25 189 ARG A O 1
ATOM 1469 N N . PHE A 1 190 ? 0.685 10.466 2.599 1.00 78.19 190 PHE A N 1
ATOM 1470 C CA . PHE A 1 190 ? 1.108 9.063 2.375 1.00 78.19 190 PHE A CA 1
ATOM 1471 C C . PHE A 1 190 ? 0.314 7.998 3.156 1.00 78.19 190 PHE A C 1
ATOM 1473 O O . PHE A 1 190 ? 0.675 6.823 3.129 1.00 78.19 190 PHE A O 1
ATOM 1480 N N . GLY A 1 191 ? -0.748 8.381 3.864 1.00 84.00 191 GLY A N 1
ATOM 1481 C CA . GLY A 1 191 ? -1.620 7.463 4.585 1.00 84.00 191 GLY A CA 1
ATOM 1482 C C . GLY A 1 191 ? -2.714 6.862 3.703 1.00 84.00 191 GLY A C 1
ATOM 1483 O O . GLY A 1 191 ? -2.793 7.088 2.492 1.00 84.00 191 GLY A O 1
ATOM 1484 N N . ILE A 1 192 ? -3.593 6.103 4.350 1.00 88.62 192 ILE A N 1
ATOM 1485 C CA . ILE A 1 192 ? -4.799 5.545 3.733 1.00 88.62 192 ILE A CA 1
ATOM 1486 C C . ILE A 1 192 ? -5.826 6.669 3.551 1.00 88.62 192 ILE A C 1
ATOM 1488 O O . ILE A 1 192 ? -6.019 7.468 4.467 1.00 88.62 192 ILE A O 1
ATOM 1492 N N . SER A 1 193 ? -6.531 6.731 2.422 1.00 83.69 193 SER A N 1
ATOM 1493 C CA . SER A 1 193 ? -7.669 7.647 2.277 1.00 83.69 193 SER A CA 1
ATOM 1494 C C . SER A 1 193 ? -8.944 7.050 2.861 1.00 83.69 193 SER A C 1
ATOM 1496 O O . SER A 1 193 ? -9.340 5.940 2.529 1.00 83.69 193 SER A O 1
ATOM 1498 N N . GLY A 1 194 ? -9.633 7.838 3.681 1.00 82.75 194 GLY A N 1
ATOM 1499 C CA . GLY A 1 194 ? -10.935 7.525 4.252 1.00 82.75 194 GLY A CA 1
ATOM 1500 C C . GLY A 1 194 ? -12.106 8.272 3.607 1.00 82.75 194 GLY A C 1
ATOM 1501 O O . GLY A 1 194 ? -13.178 8.331 4.211 1.00 82.75 194 GLY A O 1
ATOM 1502 N N . ARG A 1 195 ? -11.937 8.887 2.421 1.00 77.38 195 ARG A N 1
ATOM 1503 C CA . ARG A 1 195 ? -12.959 9.785 1.826 1.00 77.38 195 ARG A CA 1
ATOM 1504 C C . ARG A 1 195 ? -14.344 9.145 1.691 1.00 77.38 195 ARG A C 1
ATOM 1506 O O . ARG A 1 195 ? -15.346 9.850 1.717 1.00 77.38 195 ARG A O 1
ATOM 1513 N N . HIS A 1 196 ? -14.393 7.824 1.543 1.00 81.75 196 HIS A N 1
ATOM 1514 C CA . HIS A 1 196 ? -15.621 7.054 1.331 1.00 81.75 196 HIS A CA 1
ATOM 1515 C C . HIS A 1 196 ? -16.215 6.493 2.623 1.00 81.75 196 HIS A C 1
ATOM 1517 O O . HIS A 1 196 ? -16.877 5.460 2.600 1.00 81.75 196 HIS A O 1
ATOM 1523 N N . GLY A 1 197 ? -15.900 7.102 3.772 1.00 84.69 197 GLY A N 1
ATOM 1524 C CA . GLY A 1 197 ? -16.238 6.542 5.087 1.00 84.69 197 GLY A CA 1
ATOM 1525 C C . GLY A 1 197 ? -15.475 5.251 5.412 1.00 84.69 197 GLY A C 1
ATOM 1526 O O . GLY A 1 197 ? -15.758 4.587 6.407 1.00 84.69 197 GLY A O 1
ATOM 1527 N N . GLY A 1 198 ? -14.498 4.904 4.578 1.00 88.69 198 GLY A N 1
ATOM 1528 C CA . GLY A 1 198 ? -13.719 3.679 4.612 1.00 88.69 198 GLY A CA 1
ATOM 1529 C C . GLY A 1 198 ? -12.783 3.625 3.413 1.00 88.69 198 GLY A C 1
ATOM 1530 O O . GLY A 1 198 ? -12.631 4.618 2.695 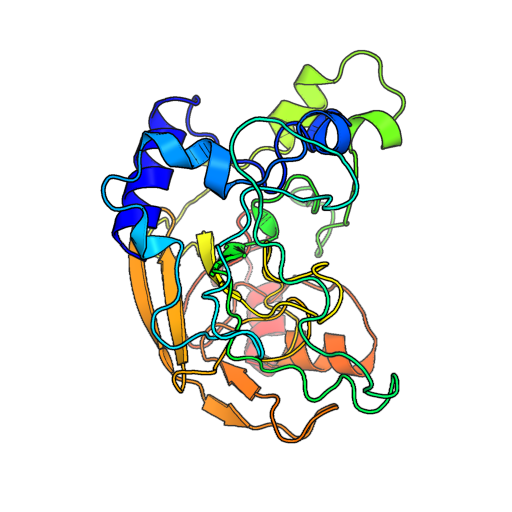1.00 88.69 198 GLY A O 1
ATOM 1531 N N . HIS A 1 199 ? -12.183 2.463 3.194 1.00 89.31 199 HIS A N 1
ATOM 1532 C CA . HIS A 1 199 ? -11.273 2.227 2.081 1.00 89.31 199 HIS A CA 1
ATOM 1533 C C . HIS A 1 199 ? -11.380 0.804 1.547 1.00 89.31 199 HIS A C 1
ATOM 1535 O O . HIS A 1 199 ? -11.717 -0.136 2.268 1.00 89.31 199 HIS A O 1
ATOM 1541 N N . ASN A 1 200 ? -11.071 0.650 0.267 1.00 91.38 200 ASN A N 1
ATOM 1542 C CA . ASN A 1 200 ? -10.963 -0.645 -0.378 1.00 91.38 200 ASN A CA 1
ATOM 1543 C C . ASN A 1 200 ? -9.536 -1.163 -0.252 1.00 91.38 200 ASN A C 1
ATOM 1545 O O . ASN A 1 200 ? -8.601 -0.507 -0.696 1.00 91.38 200 ASN A O 1
ATOM 1549 N N . ILE A 1 201 ? -9.389 -2.369 0.277 1.00 94.50 201 ILE A N 1
ATOM 1550 C CA . ILE A 1 201 ? -8.137 -3.119 0.287 1.00 94.50 201 ILE A CA 1
ATOM 1551 C C . ILE A 1 201 ? -8.181 -4.156 -0.823 1.00 94.50 201 ILE A C 1
ATOM 1553 O O . ILE A 1 201 ? -9.205 -4.814 -0.998 1.00 94.50 201 ILE A O 1
ATOM 1557 N N . THR A 1 202 ? -7.070 -4.320 -1.533 1.00 95.31 202 THR A N 1
ATOM 1558 C CA . THR A 1 202 ? -6.794 -5.482 -2.381 1.00 95.31 202 THR A CA 1
ATOM 1559 C C . THR A 1 202 ? -5.745 -6.348 -1.702 1.00 95.31 202 THR A C 1
ATOM 1561 O O . THR A 1 202 ? -4.721 -5.823 -1.262 1.00 95.31 202 THR A O 1
ATOM 1564 N N . PHE A 1 203 ? -5.997 -7.649 -1.643 1.00 96.44 203 PHE A N 1
ATOM 1565 C CA . PHE A 1 203 ? -5.119 -8.641 -1.042 1.00 96.44 203 PHE A CA 1
ATOM 1566 C C . PHE A 1 203 ? -4.216 -9.318 -2.080 1.00 96.44 203 PHE A C 1
ATOM 1568 O O . PHE A 1 203 ? -4.435 -9.187 -3.286 1.00 96.44 203 PHE A O 1
ATOM 1575 N N . ALA A 1 204 ? -3.198 -10.039 -1.614 1.00 95.19 204 ALA A N 1
ATOM 1576 C CA . ALA A 1 204 ? -2.209 -10.715 -2.455 1.00 95.19 204 ALA A CA 1
ATOM 1577 C C . ALA A 1 204 ? -2.792 -11.843 -3.316 1.00 95.19 204 ALA A C 1
ATOM 1579 O O . ALA A 1 204 ? -2.230 -12.169 -4.356 1.00 95.19 204 ALA A O 1
ATOM 1580 N N . ASP A 1 205 ? -3.939 -12.396 -2.926 1.00 94.06 205 ASP A N 1
ATOM 1581 C CA . ASP A 1 205 ? -4.708 -13.350 -3.734 1.00 94.06 205 ASP A CA 1
ATOM 1582 C C . ASP A 1 205 ? -5.619 -12.678 -4.788 1.00 94.06 205 ASP A C 1
ATOM 1584 O O . ASP A 1 205 ? -6.365 -13.346 -5.503 1.00 94.06 205 ASP A O 1
ATOM 1588 N N . GLY A 1 206 ? -5.592 -11.344 -4.875 1.00 92.88 206 GLY A N 1
ATOM 1589 C CA . GLY A 1 206 ? -6.375 -10.549 -5.815 1.00 92.88 206 GLY A CA 1
ATOM 1590 C C . GLY A 1 206 ? -7.796 -10.209 -5.352 1.00 92.88 206 GLY A C 1
ATOM 1591 O O . GLY A 1 206 ? -8.480 -9.426 -6.027 1.00 92.88 206 GLY A O 1
ATOM 1592 N N . HIS A 1 207 ? -8.260 -10.724 -4.207 1.00 94.44 207 HIS A N 1
ATOM 1593 C CA . HIS A 1 207 ? -9.545 -10.316 -3.644 1.00 94.44 207 HIS A CA 1
ATOM 1594 C C . HIS A 1 207 ? -9.499 -8.865 -3.176 1.00 94.44 207 HIS A C 1
ATOM 1596 O O . HIS A 1 207 ? -8.451 -8.315 -2.842 1.00 94.44 207 HIS A O 1
ATOM 1602 N N . SER A 1 208 ? -10.664 -8.221 -3.135 1.00 94.31 208 SER A N 1
ATOM 1603 C CA . SER A 1 208 ? -10.786 -6.891 -2.550 1.00 94.31 208 SER A CA 1
ATOM 1604 C C . SER A 1 208 ? -11.940 -6.830 -1.567 1.00 94.31 208 SER A C 1
ATOM 1606 O O . SER A 1 208 ? -12.991 -7.424 -1.804 1.00 94.31 208 SER A O 1
ATOM 1608 N N . LYS A 1 209 ? -11.760 -6.069 -0.490 1.00 94.62 209 LYS A N 1
ATOM 1609 C CA . LYS A 1 209 ? -12.766 -5.871 0.553 1.00 94.62 209 LYS A CA 1
ATOM 1610 C C . LYS A 1 209 ? -12.764 -4.422 1.024 1.00 94.62 209 LYS A C 1
ATOM 1612 O O . LYS A 1 209 ? -11.714 -3.793 1.112 1.00 94.62 209 LYS A O 1
ATOM 1617 N N . TRP A 1 210 ? -13.948 -3.906 1.332 1.00 94.31 210 TRP A N 1
ATOM 1618 C CA . TRP A 1 210 ? -14.106 -2.587 1.934 1.00 94.31 210 TRP A CA 1
ATOM 1619 C C . TRP A 1 210 ? -14.009 -2.672 3.460 1.00 94.31 210 TRP A C 1
ATOM 1621 O O . TRP A 1 210 ? -14.596 -3.569 4.072 1.00 94.31 210 TRP A O 1
ATOM 1631 N N . PHE A 1 211 ? -13.292 -1.726 4.064 1.00 94.19 211 PHE A N 1
ATOM 1632 C CA . PHE A 1 211 ? -13.151 -1.587 5.509 1.00 94.19 211 PHE A CA 1
ATOM 1633 C C . PHE A 1 211 ? -13.612 -0.200 5.971 1.00 94.19 211 PHE A C 1
ATOM 1635 O O . PHE A 1 211 ? -13.195 0.802 5.381 1.00 94.19 211 PHE A O 1
ATOM 1642 N N . PRO A 1 212 ? -14.433 -0.117 7.034 1.00 90.25 212 PRO A N 1
ATOM 1643 C CA . PRO A 1 212 ? -14.895 1.156 7.570 1.00 90.25 212 PRO A CA 1
ATOM 1644 C C . PRO A 1 212 ? -13.784 1.910 8.312 1.00 90.25 212 PRO A C 1
ATOM 1646 O O . PRO A 1 212 ? -12.785 1.344 8.774 1.00 90.25 212 PRO A O 1
ATOM 1649 N N . LEU A 1 213 ? -13.991 3.213 8.488 1.00 87.31 213 LEU A N 1
ATOM 1650 C CA . LEU A 1 213 ? -13.271 3.994 9.496 1.00 87.31 213 LEU A CA 1
ATOM 1651 C C . LEU A 1 213 ? -13.903 3.782 10.875 1.00 87.31 213 LEU A C 1
ATOM 1653 O O . LEU A 1 213 ? -15.117 3.625 10.976 1.00 87.31 213 LEU A O 1
ATOM 1657 N N . ARG A 1 214 ? -13.093 3.790 11.940 1.00 74.12 214 ARG A N 1
ATOM 1658 C CA . ARG A 1 214 ? -13.594 3.599 13.313 1.00 74.12 214 ARG A CA 1
ATOM 1659 C C . ARG A 1 214 ? -13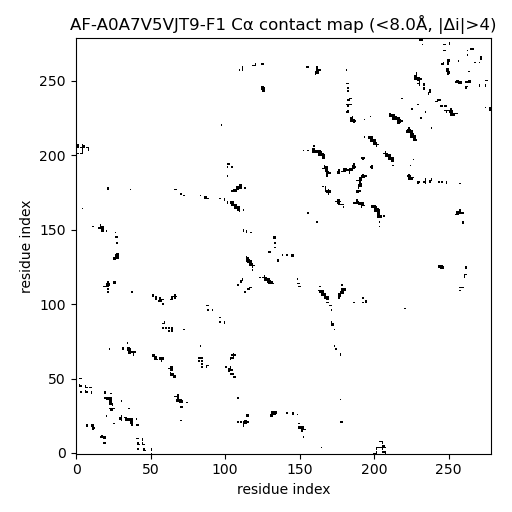.907 4.901 14.027 1.00 74.12 214 ARG A C 1
ATOM 1661 O O . ARG A 1 214 ? -14.980 5.035 14.601 1.00 74.12 214 ARG A O 1
ATOM 1668 N N . ALA A 1 215 ? -12.971 5.841 14.016 1.00 70.06 215 ALA A N 1
ATOM 1669 C CA . ALA A 1 215 ? -13.113 7.093 14.740 1.00 70.06 215 ALA A CA 1
ATOM 1670 C C . ALA A 1 215 ? -12.225 8.165 14.118 1.00 70.06 215 ALA A C 1
ATOM 1672 O O . ALA A 1 215 ? -11.114 7.877 13.661 1.00 70.06 215 ALA A O 1
ATOM 1673 N N . ARG A 1 216 ? -12.731 9.399 14.113 1.00 69.12 216 ARG A N 1
ATOM 1674 C CA . ARG A 1 216 ? -11.889 10.575 13.916 1.00 69.12 216 ARG A CA 1
ATOM 1675 C C . ARG A 1 216 ? -11.138 10.824 15.209 1.00 69.12 216 ARG A C 1
ATOM 1677 O O . ARG A 1 216 ? -11.718 10.736 16.287 1.00 69.12 216 ARG A O 1
ATOM 1684 N N . GLU A 1 217 ? -9.861 11.105 15.072 1.00 68.94 217 GLU A N 1
ATOM 1685 C CA . GLU A 1 217 ? -8.958 11.361 16.182 1.00 68.94 217 GLU A CA 1
ATOM 1686 C C . GLU A 1 217 ? -8.359 12.741 15.933 1.00 68.94 217 GLU A C 1
ATOM 1688 O O . GLU A 1 217 ? -7.925 13.038 14.817 1.00 68.94 217 GLU A O 1
ATOM 1693 N N . ASN A 1 218 ? -8.358 13.598 16.951 1.00 66.94 218 ASN A N 1
ATOM 1694 C CA . ASN A 1 218 ? -7.815 14.949 16.836 1.00 66.94 218 ASN A CA 1
ATOM 1695 C C . ASN A 1 218 ? -6.291 14.901 16.996 1.00 66.94 218 ASN A C 1
ATOM 1697 O O . ASN A 1 218 ? -5.758 15.298 18.027 1.00 66.94 218 ASN A O 1
ATOM 1701 N N . TRP A 1 219 ? -5.616 14.361 15.981 1.00 76.06 219 TRP A N 1
ATOM 1702 C CA . TRP A 1 219 ? -4.160 14.378 15.861 1.00 76.06 219 TRP A CA 1
ATOM 1703 C C . TRP A 1 219 ? -3.697 15.783 15.447 1.00 76.06 219 TRP A C 1
ATOM 1705 O O . TRP A 1 219 ? -3.803 16.738 16.209 1.00 76.06 219 TRP A O 1
ATOM 1715 N N . VAL A 1 220 ? -3.216 15.928 14.213 1.00 69.06 220 VAL A N 1
ATOM 1716 C CA . VAL A 1 220 ? -2.785 17.203 13.636 1.00 69.06 220 VAL A CA 1
ATOM 1717 C C . VAL A 1 220 ? -3.972 17.899 12.969 1.00 69.06 220 VAL A C 1
ATOM 1719 O O . VAL A 1 220 ? -4.052 19.125 12.939 1.00 69.06 220 VAL A O 1
ATOM 1722 N N . SER A 1 221 ? -4.927 17.121 12.454 1.00 70.12 221 SER A N 1
ATOM 1723 C CA . SER A 1 221 ? -6.121 17.614 11.776 1.00 70.12 221 SER A CA 1
ATOM 1724 C C . SER A 1 221 ? -7.393 16.961 12.336 1.00 70.12 221 SER A C 1
ATOM 1726 O O . SER A 1 221 ? -7.412 15.745 12.515 1.00 70.12 221 SER A O 1
ATOM 1728 N N . PRO A 1 222 ? -8.519 17.697 12.478 1.00 69.25 222 PRO A N 1
ATOM 1729 C CA . PRO A 1 222 ? -9.821 17.141 12.920 1.00 69.25 222 PRO A CA 1
ATOM 1730 C C . PRO A 1 222 ? -10.436 16.126 11.936 1.00 69.25 222 PRO A C 1
ATOM 1732 O O . PRO A 1 222 ? -11.544 15.612 12.092 1.00 69.25 222 PRO A O 1
ATOM 1735 N N . ASN A 1 223 ? -9.725 15.913 10.844 1.00 75.12 223 ASN A N 1
ATOM 1736 C CA . ASN A 1 223 ? -10.117 15.226 9.643 1.00 75.12 223 ASN A CA 1
ATOM 1737 C C . ASN A 1 223 ? -9.282 13.934 9.489 1.00 75.12 223 ASN A C 1
ATOM 1739 O O . ASN A 1 223 ? -9.510 13.157 8.558 1.00 75.12 223 ASN A O 1
ATOM 1743 N N . GLU A 1 224 ? -8.289 13.726 10.357 1.00 83.19 224 GLU A N 1
ATOM 1744 C CA . GLU A 1 224 ? -7.547 12.475 10.489 1.00 83.19 224 GLU A CA 1
ATOM 1745 C C . GLU A 1 224 ? -8.354 11.444 11.285 1.00 83.19 224 GLU A C 1
ATOM 1747 O O . GLU A 1 224 ? -9.244 11.767 12.076 1.00 83.19 224 GLU A O 1
ATOM 1752 N N . ALA A 1 225 ? -8.095 10.172 11.007 1.00 87.62 225 ALA A N 1
ATOM 1753 C CA . ALA A 1 225 ? -8.849 9.068 11.580 1.00 87.62 225 ALA A CA 1
ATOM 1754 C C . ALA A 1 225 ? -7.979 7.821 11.753 1.00 87.62 225 ALA A C 1
ATOM 1756 O O . ALA A 1 225 ? -6.829 7.768 11.313 1.00 87.62 225 ALA A O 1
ATOM 1757 N N . LEU A 1 226 ? -8.572 6.796 12.359 1.00 90.62 226 LEU A N 1
ATOM 1758 C CA . LEU A 1 226 ? -8.048 5.435 12.382 1.00 90.62 226 LEU A CA 1
ATOM 1759 C C . LEU A 1 226 ? -8.988 4.488 11.635 1.00 90.62 226 LEU A C 1
ATOM 1761 O O . LEU A 1 226 ? -10.218 4.623 11.687 1.00 90.62 226 LEU A O 1
ATOM 1765 N N . SER A 1 227 ? -8.410 3.490 10.974 1.00 92.00 227 SER A N 1
ATOM 1766 C CA . SER A 1 227 ? -9.161 2.362 10.423 1.00 92.00 227 SER A CA 1
ATOM 1767 C C . SER A 1 227 ? -8.917 1.073 11.205 1.00 92.00 227 SER A C 1
ATOM 1769 O O . SER A 1 227 ? -7.892 0.910 11.858 1.00 92.00 227 SER A O 1
ATOM 1771 N N . THR A 1 228 ? -9.848 0.121 11.089 1.00 92.44 228 THR A N 1
ATOM 1772 C CA . THR A 1 228 ? -9.707 -1.250 11.605 1.00 92.44 228 THR A CA 1
ATOM 1773 C C . THR A 1 228 ? -8.477 -1.975 11.073 1.00 92.44 228 THR A C 1
ATOM 1775 O O . THR A 1 228 ? -8.061 -2.963 11.658 1.00 92.44 228 THR A O 1
ATOM 1778 N N . THR A 1 229 ? -7.927 -1.528 9.949 1.00 94.94 229 THR A N 1
ATOM 1779 C CA . THR A 1 229 ? -6.759 -2.133 9.301 1.00 94.94 229 THR A CA 1
ATOM 1780 C C . THR A 1 229 ? -5.443 -1.558 9.819 1.00 94.94 229 THR A C 1
ATOM 1782 O O . THR A 1 229 ? -4.387 -1.957 9.344 1.00 94.94 229 THR A O 1
ATOM 1785 N N . GLN A 1 230 ? -5.479 -0.640 10.789 1.00 94.25 230 GLN A N 1
ATOM 1786 C CA . GLN A 1 230 ? -4.300 -0.050 11.419 1.00 94.25 230 GLN A CA 1
ATOM 1787 C C . GLN A 1 230 ? -4.180 -0.495 12.877 1.00 94.25 230 GLN A C 1
ATOM 1789 O O . GLN A 1 230 ? -5.184 -0.656 13.571 1.00 94.25 230 GLN A O 1
ATOM 1794 N N . HIS A 1 231 ? -2.944 -0.629 13.354 1.00 93.88 231 HIS A N 1
ATOM 1795 C CA . HIS A 1 231 ? -2.651 -0.753 14.780 1.00 93.88 231 HIS A CA 1
ATOM 1796 C C . HIS A 1 231 ? -2.633 0.638 15.427 1.00 93.88 231 HIS A C 1
ATOM 1798 O O . HIS A 1 231 ? -1.837 1.494 15.027 1.00 93.88 231 HIS A O 1
ATOM 1804 N N . ARG A 1 232 ? -3.492 0.880 16.425 1.00 91.00 232 ARG A N 1
ATOM 1805 C CA . ARG A 1 232 ? -3.651 2.208 17.039 1.00 91.00 232 ARG A CA 1
ATOM 1806 C C . ARG A 1 232 ? -2.366 2.700 17.703 1.00 91.00 232 ARG A C 1
ATOM 1808 O O . ARG A 1 232 ? -1.946 3.816 17.403 1.00 91.00 232 ARG A O 1
ATOM 1815 N N . GLY A 1 233 ? -1.715 1.869 18.519 1.00 90.81 233 GLY A N 1
ATOM 1816 C CA . GLY A 1 233 ? -0.460 2.217 19.198 1.00 90.81 233 GLY A CA 1
ATOM 1817 C C . GLY A 1 233 ? 0.673 2.610 18.243 1.00 90.81 233 GLY A C 1
ATOM 1818 O O . GLY A 1 233 ? 1.439 3.528 18.518 1.00 90.81 233 GLY A O 1
ATOM 1819 N N . MET A 1 234 ? 0.729 1.980 17.066 1.00 90.62 234 MET A N 1
ATOM 1820 C CA . MET A 1 234 ? 1.746 2.278 16.049 1.00 90.62 234 MET A CA 1
ATOM 1821 C C . MET A 1 234 ? 1.512 3.659 15.426 1.00 90.62 234 MET A C 1
ATOM 1823 O O . MET A 1 234 ? 2.450 4.435 15.250 1.00 90.62 234 MET A O 1
ATOM 1827 N N . VAL A 1 235 ? 0.257 3.978 15.096 1.00 91.88 235 VAL A N 1
ATOM 1828 C CA . VAL A 1 235 ? -0.099 5.302 14.568 1.00 91.88 235 VAL A CA 1
ATOM 1829 C C . VAL A 1 235 ? 0.133 6.381 15.632 1.00 91.88 235 VAL A C 1
ATOM 1831 O O . VAL A 1 235 ? 0.681 7.437 15.325 1.00 91.88 235 VAL A O 1
ATOM 1834 N N . GLN A 1 236 ? -0.212 6.091 16.889 1.00 90.44 236 GLN A N 1
ATOM 1835 C CA . GLN A 1 236 ? 0.050 6.938 18.056 1.00 90.44 236 GLN A CA 1
ATOM 1836 C C . GLN A 1 236 ? 1.525 7.308 18.197 1.00 90.44 236 GLN A C 1
ATOM 1838 O O . GLN A 1 236 ? 1.866 8.490 18.243 1.00 90.44 236 GLN A O 1
ATOM 1843 N N . GLU A 1 237 ? 2.396 6.301 18.230 1.00 89.75 237 GLU A N 1
ATOM 1844 C CA . GLU A 1 237 ? 3.839 6.493 18.332 1.00 89.75 237 GLU A CA 1
ATOM 1845 C C . GLU A 1 237 ? 4.358 7.321 17.155 1.00 89.75 237 GLU A C 1
ATOM 1847 O O . GLU A 1 237 ? 5.077 8.299 17.355 1.00 89.75 237 GLU A O 1
ATOM 1852 N N . ARG A 1 238 ? 3.932 6.990 15.928 1.00 88.88 238 ARG A N 1
ATOM 1853 C CA . ARG A 1 238 ? 4.332 7.723 14.725 1.00 88.88 238 ARG A CA 1
ATOM 1854 C C . ARG A 1 238 ? 3.992 9.206 14.818 1.00 88.88 238 ARG A C 1
ATOM 1856 O O . ARG A 1 238 ? 4.825 10.025 14.435 1.00 88.88 238 ARG A O 1
ATOM 1863 N N . VAL A 1 239 ? 2.791 9.555 15.279 1.00 88.62 239 VAL A N 1
ATOM 1864 C CA . VAL A 1 239 ? 2.389 10.962 15.409 1.00 88.62 239 VAL A CA 1
ATOM 1865 C C . VAL A 1 239 ? 3.157 11.653 16.536 1.00 88.62 239 VAL A C 1
ATOM 1867 O O . VAL A 1 239 ? 3.568 12.797 16.367 1.00 88.62 239 VAL A O 1
ATOM 1870 N N . ALA A 1 240 ? 3.398 10.965 17.653 1.00 89.94 240 ALA A N 1
ATOM 1871 C CA . ALA A 1 240 ? 4.088 11.539 18.805 1.00 89.94 240 ALA A CA 1
ATOM 1872 C C . ALA A 1 240 ? 5.597 11.751 18.583 1.00 89.94 240 ALA A C 1
ATOM 1874 O O . ALA A 1 240 ? 6.152 12.733 19.068 1.00 89.94 240 ALA A O 1
ATOM 1875 N N . THR A 1 241 ? 6.274 10.837 17.880 1.00 89.56 241 THR A N 1
ATOM 1876 C CA . THR A 1 241 ? 7.749 10.796 17.830 1.00 89.56 241 THR A CA 1
ATOM 1877 C C . THR A 1 241 ? 8.330 10.830 16.424 1.00 89.56 241 THR A C 1
ATOM 1879 O O . THR A 1 241 ? 9.541 10.968 16.268 1.00 89.56 241 THR A O 1
ATOM 1882 N N . THR A 1 242 ? 7.510 10.682 15.379 1.00 83.94 242 THR A N 1
ATOM 1883 C CA . THR A 1 242 ? 7.948 10.459 13.988 1.00 83.94 242 THR A CA 1
ATOM 1884 C C . THR A 1 242 ? 8.759 9.173 13.768 1.00 83.94 242 THR A C 1
ATOM 1886 O O . THR A 1 242 ? 9.289 8.967 12.671 1.00 83.94 242 THR A O 1
ATOM 1889 N N . ALA A 1 243 ? 8.816 8.264 14.750 1.00 82.56 243 ALA A N 1
ATOM 1890 C CA . ALA A 1 243 ? 9.494 6.975 14.619 1.00 82.56 243 ALA A CA 1
ATOM 1891 C C . ALA A 1 243 ? 8.853 6.084 13.534 1.00 82.56 243 ALA A C 1
ATOM 1893 O O . ALA A 1 243 ? 7.687 6.241 13.167 1.00 82.56 243 ALA A O 1
ATOM 1894 N N . GLN A 1 244 ? 9.637 5.167 12.962 1.00 78.12 244 GLN A N 1
ATOM 1895 C CA . GLN A 1 244 ? 9.221 4.212 11.920 1.00 78.12 244 GLN A CA 1
ATOM 1896 C C . GLN A 1 244 ? 9.178 2.785 12.504 1.00 78.12 244 GLN A C 1
ATOM 1898 O O . GLN A 1 244 ? 9.845 1.884 12.001 1.00 78.12 244 GLN A O 1
ATOM 1903 N N . ASN A 1 245 ? 8.450 2.583 13.603 1.00 81.69 245 ASN A N 1
ATOM 1904 C CA . ASN A 1 245 ? 8.321 1.271 14.238 1.00 81.69 245 ASN A CA 1
ATOM 1905 C C . ASN A 1 245 ? 7.170 0.481 13.596 1.00 81.69 245 ASN A C 1
ATOM 1907 O O . ASN A 1 245 ? 6.029 0.937 13.609 1.00 81.69 245 ASN A O 1
ATOM 1911 N N . PHE A 1 246 ? 7.460 -0.692 13.025 1.00 85.75 246 PHE A N 1
ATOM 1912 C CA . PHE A 1 246 ? 6.462 -1.534 12.345 1.00 85.75 246 PHE A CA 1
ATOM 1913 C C . PHE A 1 246 ? 6.222 -2.873 13.037 1.00 85.75 246 PHE A C 1
ATOM 1915 O O . PHE A 1 246 ? 5.490 -3.694 12.488 1.00 85.75 246 PHE A O 1
ATOM 1922 N N . THR A 1 247 ? 6.770 -3.069 14.240 1.00 86.75 247 THR A N 1
ATOM 1923 C CA . THR A 1 247 ? 6.659 -4.318 15.012 1.00 86.75 247 THR A CA 1
ATOM 1924 C C . THR A 1 247 ? 5.214 -4.819 15.077 1.00 86.75 247 THR A C 1
ATOM 1926 O O . THR A 1 247 ? 4.936 -5.981 14.809 1.00 86.75 247 THR A O 1
ATOM 1929 N N . CYS A 1 248 ? 4.272 -3.913 15.356 1.00 90.69 248 CYS A N 1
ATOM 1930 C CA . CYS A 1 248 ? 2.864 -4.250 15.561 1.00 90.69 248 CYS A CA 1
ATOM 1931 C C . CYS A 1 248 ? 1.975 -4.028 14.329 1.00 90.69 248 CYS A C 1
ATOM 1933 O O . CYS A 1 248 ? 0.754 -4.021 14.444 1.00 90.69 248 CYS A O 1
ATOM 1935 N N . VAL A 1 249 ? 2.534 -3.824 13.135 1.00 90.88 249 VAL A N 1
ATOM 1936 C CA . VAL A 1 249 ? 1.738 -3.404 11.966 1.00 90.88 249 VAL A CA 1
ATOM 1937 C C . VAL A 1 249 ? 0.718 -4.456 11.499 1.00 90.88 249 VAL A C 1
ATOM 1939 O O . VAL A 1 249 ? -0.372 -4.108 11.038 1.00 90.88 249 VAL A O 1
ATOM 1942 N N . ASN A 1 250 ? 1.038 -5.743 11.664 1.00 93.38 250 ASN A N 1
ATOM 1943 C CA . ASN A 1 250 ? 0.150 -6.866 11.336 1.00 93.38 250 ASN A CA 1
ATOM 1944 C C . ASN A 1 250 ? -0.887 -7.147 12.440 1.00 93.38 250 ASN A C 1
ATOM 1946 O O . ASN A 1 250 ? -1.814 -7.931 12.254 1.00 93.38 250 ASN A O 1
ATOM 1950 N N . PHE A 1 251 ? -0.762 -6.486 13.590 1.00 94.12 251 PHE A N 1
ATOM 1951 C CA . PHE A 1 251 ? -1.666 -6.619 14.721 1.00 94.12 251 PHE A CA 1
ATOM 1952 C C . PHE A 1 251 ? -2.728 -5.538 14.608 1.00 94.12 251 PHE A C 1
ATOM 1954 O O . PHE A 1 251 ? -2.547 -4.423 15.069 1.00 94.12 251 PHE A O 1
ATOM 1961 N N . ASN A 1 252 ? -3.841 -5.825 13.946 1.00 94.31 252 ASN A N 1
ATOM 1962 C CA . ASN A 1 252 ? -4.915 -4.848 13.812 1.00 94.31 252 ASN A CA 1
ATOM 1963 C C . ASN A 1 252 ? -6.293 -5.502 13.947 1.00 94.31 252 ASN A C 1
ATOM 1965 O O . ASN A 1 252 ? -6.446 -6.698 13.691 1.00 94.31 252 ASN A O 1
ATOM 1969 N N . PRO A 1 253 ? -7.320 -4.720 14.316 1.00 93.12 253 PRO A N 1
ATOM 1970 C CA . PRO A 1 253 ? -8.665 -5.241 14.543 1.00 93.12 253 PRO A CA 1
ATOM 1971 C C . PRO A 1 253 ? -9.325 -5.933 13.342 1.00 93.12 253 PRO A C 1
ATOM 1973 O O . PRO A 1 253 ? -10.271 -6.695 13.523 1.00 93.12 253 PRO A O 1
ATOM 1976 N N . ALA A 1 254 ? -8.883 -5.635 12.119 1.00 94.38 254 ALA A N 1
ATOM 1977 C CA . ALA A 1 254 ? -9.367 -6.267 10.896 1.00 94.38 254 ALA A CA 1
ATOM 1978 C C . ALA A 1 254 ? -8.699 -7.620 10.605 1.00 94.38 254 ALA A C 1
ATOM 1980 O O . ALA A 1 254 ? -9.182 -8.338 9.728 1.00 94.38 254 ALA A O 1
ATOM 1981 N N . GLY A 1 255 ? -7.610 -7.959 11.303 1.00 94.88 255 GLY A N 1
ATOM 1982 C CA . GLY A 1 255 ? -6.849 -9.186 11.083 1.00 94.88 255 GLY A CA 1
ATOM 1983 C C . GLY A 1 255 ? -6.201 -9.258 9.699 1.00 94.88 255 GLY A C 1
ATOM 1984 O O . GLY A 1 255 ? -6.122 -10.346 9.133 1.00 94.88 255 GLY A O 1
ATOM 1985 N N . VAL A 1 256 ? -5.802 -8.112 9.133 1.00 96.44 256 VAL A N 1
ATOM 1986 C CA . VAL A 1 256 ? -5.075 -8.042 7.853 1.00 96.44 256 VAL A CA 1
ATOM 1987 C C . VAL A 1 256 ? -3.576 -7.888 8.091 1.00 96.44 256 VAL A C 1
ATOM 1989 O O . VAL A 1 256 ? -3.162 -7.316 9.096 1.00 96.44 256 VAL A O 1
ATOM 1992 N N . HIS A 1 257 ? -2.759 -8.327 7.142 1.00 95.44 257 HIS A N 1
ATOM 1993 C CA . HIS A 1 257 ? -1.303 -8.225 7.213 1.00 95.44 257 HIS A CA 1
ATOM 1994 C C . HIS A 1 257 ? -0.819 -7.147 6.255 1.00 95.44 257 HIS A C 1
ATOM 1996 O O . HIS A 1 257 ? -1.249 -7.095 5.109 1.00 95.44 257 HIS A O 1
ATOM 2002 N N . TRP A 1 258 ? 0.079 -6.286 6.709 1.00 93.50 258 TRP A N 1
ATOM 2003 C CA . TRP A 1 258 ? 0.686 -5.248 5.878 1.00 93.50 258 TRP A CA 1
ATOM 2004 C C . TRP A 1 258 ? 2.121 -5.574 5.518 1.00 93.50 258 TRP A C 1
ATOM 2006 O O . TRP A 1 258 ? 2.580 -5.198 4.449 1.00 93.50 258 TRP A O 1
ATOM 2016 N N . ASN A 1 259 ? 2.862 -6.224 6.400 1.00 89.81 259 ASN A N 1
ATOM 2017 C CA . ASN A 1 259 ? 4.284 -6.398 6.194 1.00 89.81 259 ASN A CA 1
ATOM 2018 C C . ASN A 1 259 ? 4.631 -7.888 6.209 1.00 89.81 259 ASN A C 1
ATOM 2020 O O . ASN A 1 259 ? 4.500 -8.514 7.262 1.00 89.81 259 ASN A O 1
ATOM 2024 N N . PRO A 1 260 ? 5.070 -8.463 5.073 1.00 86.00 260 PRO A N 1
ATOM 2025 C CA . PRO A 1 260 ? 5.473 -9.864 5.013 1.00 86.00 260 PRO A CA 1
ATOM 2026 C C . PRO A 1 260 ? 6.764 -10.165 5.790 1.00 86.00 260 PRO A C 1
ATOM 2028 O O . PRO A 1 260 ? 7.100 -11.330 5.936 1.00 86.00 260 PRO A O 1
ATOM 2031 N N . MET A 1 261 ? 7.476 -9.146 6.281 1.00 81.31 261 MET A N 1
ATOM 2032 C CA . MET A 1 261 ? 8.813 -9.275 6.871 1.00 81.31 261 MET A CA 1
ATOM 2033 C C . MET A 1 261 ? 8.851 -9.083 8.396 1.00 81.31 261 MET A C 1
ATOM 2035 O O . MET A 1 261 ? 9.931 -9.005 8.977 1.00 81.31 261 MET A O 1
ATOM 2039 N N . VAL A 1 262 ? 7.696 -8.952 9.047 1.00 82.62 262 VAL A N 1
ATOM 2040 C CA . VAL A 1 262 ? 7.575 -8.892 10.515 1.00 82.62 262 VAL A CA 1
ATOM 2041 C C . VAL A 1 262 ? 6.586 -9.951 10.979 1.00 82.62 262 VAL A C 1
ATOM 2043 O O . VAL A 1 262 ? 5.755 -10.399 10.189 1.00 82.62 262 VAL A O 1
ATOM 2046 N N . PHE A 1 263 ? 6.668 -10.325 12.256 1.00 86.44 263 PHE A N 1
ATOM 2047 C CA . PHE A 1 263 ? 5.830 -11.365 12.849 1.00 86.44 263 PHE A CA 1
ATOM 2048 C C . PHE A 1 263 ? 4.343 -11.168 12.549 1.00 86.44 263 PHE A C 1
ATOM 2050 O O . PHE A 1 263 ? 3.813 -10.048 12.568 1.00 86.44 263 PHE A O 1
ATOM 2057 N N . TYR A 1 264 ? 3.662 -12.271 12.253 1.00 90.88 264 TYR A N 1
ATOM 2058 C CA . TYR A 1 264 ? 2.211 -12.287 12.168 1.00 90.88 264 TYR A CA 1
ATOM 2059 C C . TYR A 1 264 ? 1.647 -12.610 13.559 1.00 90.88 264 TYR A C 1
ATOM 2061 O O . TYR A 1 264 ? 2.330 -13.235 14.375 1.00 90.88 264 TYR A O 1
ATOM 2069 N N . PRO A 1 265 ? 0.396 -12.213 13.848 1.00 92.00 265 PRO A N 1
ATOM 2070 C CA . PRO A 1 265 ? -0.264 -12.586 15.091 1.00 92.00 265 PRO A CA 1
ATOM 2071 C C . PRO A 1 265 ? -0.210 -14.098 15.350 1.00 92.00 265 PRO A C 1
ATOM 2073 O O . PRO A 1 265 ? -0.684 -14.884 14.527 1.00 92.00 265 PRO A O 1
ATOM 2076 N N . GLY A 1 266 ? 0.342 -14.483 16.502 1.00 91.88 266 GLY A N 1
ATOM 2077 C CA . GLY A 1 266 ? 0.517 -15.872 16.926 1.00 91.88 266 GLY A CA 1
ATOM 2078 C C . GLY A 1 266 ? 1.890 -16.487 16.629 1.00 91.88 266 GLY A C 1
ATOM 2079 O O . GLY A 1 266 ? 2.132 -17.603 17.084 1.00 91.88 266 GLY A O 1
ATOM 2080 N N . ASP A 1 267 ? 2.784 -15.794 15.917 1.00 90.38 267 ASP A N 1
ATOM 2081 C CA . ASP A 1 267 ? 4.130 -16.312 15.619 1.00 90.38 267 ASP A CA 1
ATOM 2082 C C . ASP A 1 267 ? 5.084 -16.219 16.815 1.00 90.38 267 ASP A C 1
ATOM 2084 O O . ASP A 1 267 ? 5.916 -17.104 17.011 1.00 90.38 267 ASP A O 1
ATOM 2088 N N . ASP A 1 268 ? 4.963 -15.156 17.616 1.00 90.00 268 ASP A N 1
ATOM 2089 C CA . ASP A 1 268 ? 5.825 -14.891 18.769 1.00 90.00 268 ASP A CA 1
ATOM 2090 C C . ASP A 1 268 ? 4.980 -14.400 19.963 1.00 90.00 268 ASP A C 1
ATOM 2092 O O . ASP A 1 268 ? 4.401 -13.309 19.904 1.00 90.00 268 ASP A O 1
ATOM 2096 N N . PRO A 1 269 ? 4.899 -15.169 21.069 1.00 91.50 269 PRO A N 1
ATOM 2097 C CA . PRO A 1 269 ? 4.114 -14.792 22.244 1.00 91.50 269 PRO A CA 1
ATOM 2098 C C . PRO A 1 269 ? 4.525 -13.464 22.900 1.00 91.50 269 PRO A C 1
ATOM 2100 O O . PRO A 1 269 ? 3.668 -12.779 23.463 1.00 91.50 269 PRO A O 1
ATOM 2103 N N . ALA A 1 270 ? 5.807 -13.092 22.850 1.00 89.12 270 ALA A N 1
ATOM 2104 C CA . ALA A 1 270 ? 6.301 -11.850 23.437 1.00 89.12 270 ALA A CA 1
ATOM 2105 C C . ALA A 1 270 ? 5.869 -10.638 22.600 1.00 89.12 270 ALA A C 1
ATOM 2107 O O . ALA A 1 270 ? 5.377 -9.651 23.154 1.00 89.12 270 ALA A O 1
ATOM 2108 N N . VAL A 1 271 ? 5.967 -10.733 21.269 1.00 88.12 271 VAL A N 1
ATOM 2109 C CA . VAL A 1 271 ? 5.469 -9.691 20.352 1.00 88.12 271 VAL A CA 1
ATOM 2110 C C . VAL A 1 271 ? 3.946 -9.580 20.435 1.00 88.12 271 VAL A C 1
ATOM 2112 O O . VAL A 1 271 ? 3.405 -8.478 20.538 1.00 88.12 271 VAL A O 1
ATOM 2115 N N . ASP A 1 272 ? 3.243 -10.712 20.480 1.00 90.75 272 ASP A N 1
ATOM 2116 C CA . ASP A 1 272 ? 1.797 -10.766 20.695 1.00 90.75 272 ASP A CA 1
ATOM 2117 C C . ASP A 1 272 ? 1.385 -10.005 21.963 1.00 90.75 272 ASP A C 1
ATOM 2119 O O . ASP A 1 272 ? 0.457 -9.190 21.936 1.00 90.75 272 ASP A O 1
ATOM 2123 N N . GLN A 1 273 ? 2.073 -10.254 23.081 1.00 91.81 273 GLN A N 1
ATOM 2124 C CA . GLN A 1 273 ? 1.802 -9.584 24.350 1.00 91.81 273 GLN A CA 1
ATOM 2125 C C . GLN A 1 273 ? 2.061 -8.075 24.262 1.00 91.81 273 GLN A C 1
ATOM 2127 O O . GLN A 1 273 ? 1.249 -7.286 24.751 1.00 91.81 273 GLN A O 1
ATOM 2132 N N . GLN A 1 274 ? 3.152 -7.672 23.607 1.00 89.81 274 GLN A N 1
ATOM 2133 C CA . GLN A 1 274 ? 3.490 -6.269 23.382 1.00 89.81 274 GLN A CA 1
ATOM 2134 C C . GLN A 1 274 ? 2.392 -5.550 22.581 1.00 89.81 274 GLN A C 1
ATOM 2136 O O . GLN A 1 274 ? 1.898 -4.501 23.003 1.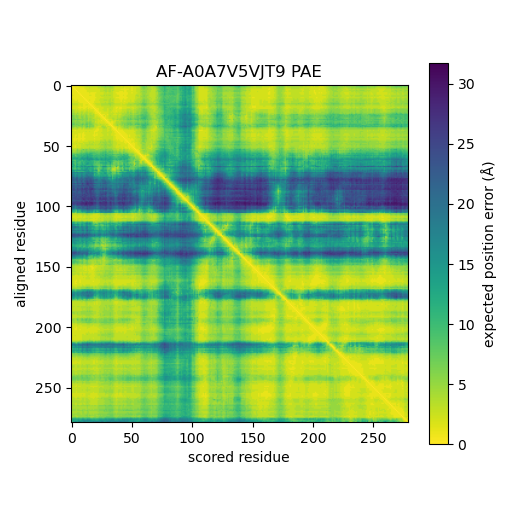00 89.81 274 GLN A O 1
ATOM 2141 N N . CYS A 1 275 ? 1.970 -6.124 21.453 1.00 91.94 275 CYS A N 1
ATOM 2142 C CA . CYS A 1 275 ? 1.070 -5.461 20.512 1.00 91.94 275 CYS A CA 1
ATOM 2143 C C . CYS A 1 275 ? -0.401 -5.459 20.962 1.00 91.94 275 CYS A C 1
ATOM 2145 O O . CYS A 1 275 ? -1.129 -4.511 20.686 1.00 91.94 275 CYS A O 1
ATOM 2147 N N . ARG A 1 276 ? -0.869 -6.460 21.719 1.00 88.75 276 ARG A N 1
ATOM 2148 C CA . ARG A 1 276 ? -2.278 -6.518 22.170 1.00 88.75 276 ARG A CA 1
ATOM 2149 C C . ARG A 1 276 ? -2.695 -5.357 23.076 1.00 88.75 276 ARG A C 1
ATOM 2151 O O . ARG A 1 276 ? -3.861 -4.980 23.070 1.00 88.75 276 ARG A O 1
ATOM 2158 N N . SER A 1 277 ? -1.769 -4.797 23.851 1.00 78.06 277 SER A N 1
ATOM 2159 C CA . SER A 1 277 ? -2.066 -3.759 24.851 1.00 78.06 277 SER A CA 1
ATOM 2160 C C . SER A 1 277 ? -2.541 -2.422 24.260 1.00 78.06 277 SER A C 1
ATOM 2162 O O . SER A 1 277 ? -3.135 -1.614 24.973 1.00 78.06 277 SER A O 1
ATOM 2164 N N . THR A 1 278 ? -2.285 -2.185 22.969 1.00 77.00 278 THR A N 1
ATOM 2165 C CA . THR A 1 278 ? -2.505 -0.893 22.293 1.00 77.00 278 THR A CA 1
ATOM 2166 C C . THR A 1 278 ? -3.245 -1.017 20.952 1.00 77.00 278 THR A C 1
ATOM 2168 O O . THR A 1 278 ? -3.254 -0.066 20.1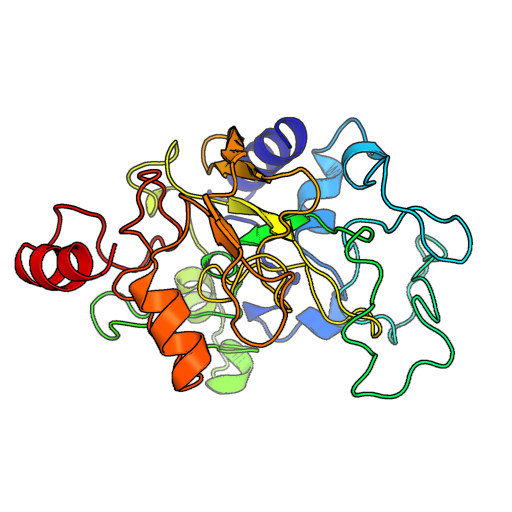62 1.00 77.00 278 THR A O 1
ATOM 2171 N N . MET A 1 279 ? -3.872 -2.176 20.703 1.00 76.00 279 MET A N 1
ATOM 2172 C CA . MET A 1 279 ? -4.702 -2.459 19.521 1.00 76.00 279 MET A CA 1
ATOM 2173 C C . MET A 1 279 ? -6.074 -1.777 19.601 1.00 76.00 279 MET A C 1
ATOM 2175 O O . MET A 1 279 ? -6.515 -1.239 18.557 1.00 76.00 279 MET A O 1
#

Solvent-accessible surface area (backbone atoms only — not comparable to full-atom values): 15076 Å² total; per-residue (Å²): 101,45,62,57,19,47,11,46,49,53,44,15,67,76,49,84,34,28,58,64,38,46,35,37,49,22,42,72,60,30,25,79,78,58,35,19,16,33,56,49,75,30,42,88,59,40,86,65,69,66,74,45,41,35,92,86,16,54,41,88,88,68,44,58,41,61,37,48,54,52,73,50,93,84,64,88,69,87,95,55,88,72,78,65,67,79,62,55,59,78,89,60,57,84,94,50,55,83,68,55,72,70,48,47,36,19,60,6,34,32,37,64,50,17,47,43,35,46,57,50,72,96,74,46,70,32,54,46,77,30,78,26,55,31,67,74,66,72,51,95,71,44,65,72,59,40,64,70,59,52,47,39,54,90,63,50,90,52,35,86,33,28,46,41,33,32,34,7,17,50,52,66,83,69,81,37,5,63,37,28,39,69,49,37,42,26,58,30,85,30,1,37,26,43,88,76,61,17,35,49,37,17,21,62,69,16,52,56,50,79,44,56,54,75,47,72,41,79,72,94,42,85,74,23,26,44,39,40,71,30,21,46,48,43,27,50,47,23,74,76,69,68,55,72,67,45,57,43,45,28,45,21,82,60,65,34,32,56,49,80,65,50,66,52,82,80,73,40,73,67,60,43,59,63,41,62,79,42,79

Radius of gyration: 18.13 Å; Cα contacts (8 Å, |Δi|>4): 598; chains: 1; bounding box: 45×48×50 Å

Sequence (279 aa):
MRQLGTAISMYTNDYDEYFPELASGGCWGRAAIANSLWTRQIFPYVKNKGVYLCPSARTPQGESPRMGTRFDASAPVPEDQEVNPRNVCPGLPDNQRWHIDRRLQPLGMNKFFAPYWQCREGVDPGCQARWDPCASVGVPACDSICAAQYISHARIREAAKMVVLTDGVIDCEGGGGYWINVAIPVNGRFGISGRHGGHNITFADGHSKWFPLRARENWVSPNEALSTTQHRGMVQERVATTAQNFTCVNFNPAGVHWNPMVFYPGDDPAVDQQCRSTM

Secondary structure (DSSP, 8-state):
-HHHHHHHHHHHHHTTTBPPPSBTTTTTT-HHHHT-BHHHHTGGG-S-GGGGB-TT---TTSPPPBP-S-S-TTS--SSS-----TTSSTT--TTTGGGS-TTS--EEEEGGGSTTEE--TTT-SSPEE-S-HHHHHT-S-HHHHHHHHS-BGGG-S-TTTBEEEEEB---TTS-SSSEE-TTSPBTSTTSB--TTSEEEEEETTS-EEEEEEEEE--SSSTT-EEETTS-HHHHHHHHHH-----TTTT--TT--B--TTSPPTTS-HHHHHHHHTT-

Foldseek 3Di:
DLLVLQLQVVLCVVVVQFGFAQAPCQQVVCSVVSQAGSCLSSVVSRPDLCVQWDVQAQQPVGDTQGQTGGQDPVDDDDDDPDPPVPQSPPPADPVRLLPRPQSNKGKAFQCLQHLQWADDFPPDLFTDGDRHQCVVVVDPDSPVVVVVSTDGPVLDPDQVQEFTIKIFGAGRVRNANNYADLLAFASDTSHGDCPVQWMWTATNSSDIDTWGWDDQDVQVHSRTGHTQQAQQVSNVCCSVPVDRRCQQNCPGNVNHGRHSRHDHQPPDPVSNVVRVVRD